Protein AF-A0A3N5SZL4-F1 (afdb_monomer_lite)

Radius of gyration: 18.73 Å; chains: 1; bounding box: 57×29×53 Å

pLDDT: mean 90.98, std 9.23, range [58.19, 98.62]

Sequence (228 aa):
MDIILQILQLIGYLLLLVILALLWRKAFRQSEARRFWQLLALAWTMNLLGNIAWIVHDLVTGTELDTFSVIDLFYVSRYVLIGCALWLYPVLLSRRAWFWIGGTMLAASVVVWAVYFEPAMALRGGGWTDFLGLALYPVLDTGIVVLAWLRVRATRGSAWSRYAILLFCVMASYGIANTINLTEYVFSPIAGGILQHVLWVLTDVFLLVIALGADLPRQNESRMRNEE

Foldseek 3Di:
DDPVLVVLVVVLLVLLVVLLVLLVVLLVPPPQCNLLSVLQSQLSVLVNVLVVVQVVCCVVVVDHDDQPDPSVVSNVSSLVSLLVSLCPPPHHDDPVLCCVLVVQLVVLLVCCCVPFNVLLCVPPNDDVSNSCSLSVQLSSLRSSLSSLVVSCVVQPPHLCNLVSVLSNLLSVLQSVLSVLVSCCVRPVVPNPDCSSSVSSVSSSVSSVCVSPDDRHDHPVVVVVVVVD

Structure (mmCIF, N/CA/C/O backbone):
data_AF-A0A3N5SZL4-F1
#
_entry.id   AF-A0A3N5SZL4-F1
#
loop_
_atom_site.group_PDB
_atom_site.id
_atom_site.type_symbol
_atom_site.label_atom_id
_atom_site.label_alt_id
_atom_site.label_comp_id
_atom_site.label_asym_id
_atom_site.label_entity_id
_atom_site.label_seq_id
_atom_site.pdbx_PDB_ins_code
_atom_site.Cartn_x
_atom_site.Cartn_y
_atom_site.Cartn_z
_atom_site.occupancy
_atom_site.B_iso_or_equiv
_atom_site.auth_seq_id
_atom_site.auth_comp_id
_atom_site.auth_asym_id
_atom_site.auth_atom_id
_atom_site.pdbx_PDB_model_num
ATOM 1 N N . MET A 1 1 ? 23.336 10.478 -8.906 1.00 61.31 1 MET A N 1
ATOM 2 C CA . MET A 1 1 ? 22.062 10.544 -8.160 1.00 61.31 1 MET A CA 1
ATOM 3 C C . MET A 1 1 ? 21.990 11.878 -7.438 1.00 61.31 1 MET A C 1
ATOM 5 O O . MET A 1 1 ? 22.964 12.226 -6.780 1.00 61.31 1 MET A O 1
ATOM 9 N N . ASP A 1 2 ? 20.899 12.626 -7.608 1.00 85.06 2 ASP A N 1
ATOM 10 C CA . ASP A 1 2 ? 20.695 13.943 -6.986 1.00 85.06 2 ASP A CA 1
ATOM 11 C C . ASP A 1 2 ? 20.804 13.845 -5.449 1.00 85.06 2 ASP A C 1
ATOM 13 O O . ASP A 1 2 ? 20.257 12.923 -4.838 1.00 85.06 2 ASP A O 1
ATOM 17 N N . ILE A 1 3 ? 21.531 14.779 -4.826 1.00 89.12 3 ILE A N 1
ATOM 18 C CA . ILE A 1 3 ? 21.693 14.881 -3.366 1.00 89.12 3 ILE A CA 1
ATOM 19 C C . ILE A 1 3 ? 20.322 14.967 -2.683 1.00 89.12 3 ILE A C 1
ATOM 21 O O . ILE A 1 3 ? 20.124 14.380 -1.620 1.00 89.12 3 ILE A O 1
ATOM 25 N N . ILE A 1 4 ? 19.354 15.639 -3.311 1.00 87.56 4 ILE A N 1
ATOM 26 C CA . ILE A 1 4 ? 17.994 15.775 -2.780 1.00 87.56 4 ILE A CA 1
ATOM 27 C C . ILE A 1 4 ? 17.324 14.402 -2.634 1.00 87.56 4 ILE A C 1
ATOM 29 O O . ILE A 1 4 ? 16.719 14.119 -1.600 1.00 87.56 4 ILE A O 1
ATOM 33 N N . LEU A 1 5 ? 17.470 13.519 -3.627 1.00 86.69 5 LEU A N 1
ATOM 34 C CA . LEU A 1 5 ? 16.878 12.178 -3.596 1.00 86.69 5 LEU A CA 1
ATOM 35 C C . LEU A 1 5 ? 17.499 11.308 -2.500 1.00 86.69 5 LEU A C 1
ATOM 37 O O . LEU A 1 5 ? 16.771 10.625 -1.782 1.00 86.69 5 LEU A O 1
ATOM 41 N N . GLN A 1 6 ? 18.820 11.386 -2.321 1.00 86.56 6 GLN A N 1
ATOM 42 C CA . GLN A 1 6 ? 19.519 10.673 -1.245 1.00 86.56 6 GLN A CA 1
ATOM 43 C C . GLN A 1 6 ? 19.028 11.117 0.136 1.00 86.56 6 GLN A C 1
ATOM 45 O O . GLN A 1 6 ? 18.778 10.287 1.009 1.00 86.56 6 GLN A O 1
ATOM 50 N N . ILE A 1 7 ? 18.847 12.427 0.324 1.00 88.31 7 ILE A N 1
ATOM 51 C CA . ILE A 1 7 ? 18.322 12.989 1.571 1.00 88.31 7 ILE A CA 1
ATOM 52 C C . ILE A 1 7 ? 16.891 12.501 1.815 1.00 88.31 7 ILE A C 1
ATOM 54 O O . ILE A 1 7 ? 16.584 12.054 2.920 1.00 88.31 7 ILE A O 1
ATOM 58 N N . LEU A 1 8 ? 16.021 12.536 0.801 1.00 86.75 8 LEU A N 1
ATOM 59 C CA . LEU A 1 8 ? 14.641 12.059 0.928 1.00 86.75 8 LEU A CA 1
ATOM 60 C C . LEU A 1 8 ? 14.572 10.567 1.266 1.00 86.75 8 LEU A C 1
ATOM 62 O O . LEU A 1 8 ? 13.803 10.181 2.146 1.00 86.75 8 LEU A O 1
ATOM 66 N N . GLN A 1 9 ? 15.399 9.739 0.625 1.00 87.38 9 GLN A N 1
ATOM 67 C CA . GLN A 1 9 ? 15.495 8.310 0.929 1.00 87.38 9 GLN A CA 1
ATOM 68 C C . GLN A 1 9 ? 15.962 8.072 2.368 1.00 87.38 9 GLN A C 1
ATOM 70 O O . GLN A 1 9 ? 15.334 7.305 3.096 1.00 87.38 9 GLN A O 1
ATOM 75 N N . LEU A 1 10 ? 17.019 8.762 2.811 1.00 89.38 10 LEU A N 1
ATOM 76 C CA . LEU A 1 10 ? 17.521 8.648 4.181 1.00 89.38 10 LEU A CA 1
ATOM 77 C C . LEU A 1 10 ? 16.451 9.038 5.208 1.00 89.38 10 LEU A C 1
ATOM 79 O O . LEU A 1 10 ? 16.241 8.316 6.183 1.00 89.38 10 LEU A O 1
ATOM 83 N N . ILE A 1 11 ? 15.748 10.151 4.978 1.00 89.81 11 ILE A N 1
ATOM 84 C CA . ILE A 1 11 ? 14.643 10.594 5.836 1.00 89.81 11 ILE A CA 1
ATOM 85 C C . ILE A 1 11 ? 13.539 9.534 5.874 1.00 89.81 11 ILE A C 1
ATOM 87 O O . ILE A 1 11 ? 13.079 9.195 6.964 1.00 89.81 11 ILE A O 1
ATOM 91 N N . GLY A 1 12 ? 13.153 8.980 4.721 1.00 89.94 12 GLY A N 1
ATOM 92 C CA . GLY A 1 12 ? 12.163 7.906 4.630 1.00 89.94 12 GLY A CA 1
ATOM 93 C C . GLY A 1 12 ? 12.556 6.680 5.458 1.00 89.94 12 GLY A C 1
ATOM 94 O O . GLY A 1 12 ? 11.764 6.194 6.263 1.00 89.94 12 GLY A O 1
ATOM 95 N N . TYR A 1 13 ? 13.810 6.228 5.367 1.00 92.44 13 TYR A N 1
ATOM 96 C CA . TYR A 1 13 ? 14.292 5.091 6.159 1.00 92.44 13 TYR A CA 1
ATOM 97 C C . TYR A 1 13 ? 14.301 5.363 7.664 1.00 92.44 13 TYR A C 1
ATOM 99 O O . TYR A 1 13 ? 13.851 4.522 8.446 1.00 92.44 13 TYR A O 1
ATOM 107 N N . LEU A 1 14 ? 14.773 6.537 8.089 1.00 94.69 14 LEU A N 1
ATOM 108 C CA . LEU A 1 14 ? 14.759 6.918 9.504 1.00 94.69 14 LEU A CA 1
ATOM 109 C C . LEU A 1 14 ? 13.326 7.010 10.041 1.00 94.69 14 LEU A C 1
ATOM 111 O O . LEU A 1 14 ? 13.035 6.521 11.135 1.00 94.69 14 LEU A O 1
ATOM 115 N N . LEU A 1 15 ? 12.417 7.583 9.253 1.00 95.56 15 LEU A N 1
ATOM 116 C CA . LEU A 1 15 ? 11.002 7.676 9.585 1.00 95.56 15 LEU A CA 1
ATOM 117 C C . LEU A 1 15 ? 10.358 6.286 9.696 1.00 95.56 15 LEU A C 1
ATOM 119 O O . LEU A 1 15 ? 9.641 6.022 10.663 1.00 95.56 15 LEU A O 1
ATOM 123 N N . LEU A 1 16 ? 10.671 5.370 8.777 1.00 95.81 16 LEU A N 1
ATOM 124 C CA . LEU A 1 16 ? 10.192 3.988 8.806 1.00 95.81 16 LEU A CA 1
ATOM 125 C C . LEU A 1 16 ? 10.622 3.249 10.084 1.00 95.81 16 LEU A C 1
ATOM 127 O O . LEU A 1 16 ? 9.815 2.527 10.673 1.00 95.81 16 LEU A O 1
ATOM 131 N N . LEU A 1 17 ? 11.851 3.460 10.570 1.00 97.69 17 LEU A N 1
ATOM 132 C CA . LEU A 1 17 ? 12.315 2.879 11.839 1.00 97.69 17 LEU A CA 1
ATOM 133 C C . LEU A 1 17 ? 11.508 3.395 13.038 1.00 97.69 17 LEU A C 1
ATOM 135 O O . LEU A 1 17 ? 11.101 2.611 13.901 1.00 97.69 17 LEU A O 1
ATOM 139 N N . VAL A 1 18 ? 11.228 4.701 13.077 1.00 98.19 18 VAL A N 1
ATOM 140 C CA . VAL A 1 18 ? 10.388 5.308 14.122 1.00 98.19 18 VAL A CA 1
ATOM 141 C C . VAL A 1 18 ? 8.973 4.732 14.074 1.00 98.19 18 VAL A C 1
ATOM 143 O O . VAL A 1 18 ? 8.436 4.318 15.104 1.00 98.19 18 VAL A O 1
ATOM 146 N N . ILE A 1 19 ? 8.381 4.648 12.882 1.00 98.00 19 ILE A N 1
ATOM 147 C CA . ILE A 1 19 ? 7.056 4.061 12.671 1.00 98.00 19 ILE A CA 1
ATOM 148 C C . ILE A 1 19 ? 7.018 2.619 13.176 1.00 98.00 19 ILE A C 1
ATOM 150 O O . ILE A 1 19 ? 6.108 2.258 13.922 1.00 98.00 19 ILE A O 1
ATOM 154 N N . LEU A 1 20 ? 8.010 1.798 12.827 1.00 98.06 20 LEU A N 1
ATOM 155 C CA . LEU A 1 20 ? 8.078 0.403 13.256 1.00 98.06 20 LEU A CA 1
ATOM 156 C C . LEU A 1 20 ? 8.128 0.261 14.775 1.00 98.06 20 LEU A C 1
ATOM 158 O O . LEU A 1 20 ? 7.386 -0.548 15.335 1.00 98.06 20 LEU A O 1
ATOM 162 N N . ALA A 1 21 ? 8.941 1.075 15.451 1.00 98.25 21 ALA A N 1
ATOM 163 C CA . ALA A 1 21 ? 9.002 1.082 16.908 1.00 98.25 21 ALA A CA 1
ATOM 164 C C . ALA A 1 21 ? 7.635 1.422 17.531 1.00 98.25 21 ALA A C 1
ATOM 166 O O . ALA A 1 21 ? 7.205 0.782 18.496 1.00 98.25 21 ALA A O 1
ATOM 167 N N . LEU A 1 22 ? 6.917 2.394 16.962 1.00 98.00 22 LEU A N 1
ATOM 168 C CA . LEU A 1 22 ? 5.589 2.795 17.427 1.00 98.00 22 LEU A CA 1
ATOM 169 C C . LEU A 1 22 ? 4.516 1.729 17.148 1.00 98.00 22 LEU A C 1
ATOM 171 O O . LEU A 1 22 ? 3.702 1.443 18.030 1.00 98.00 22 LEU A O 1
ATOM 175 N N . LEU A 1 23 ? 4.528 1.105 15.966 1.00 97.69 23 LEU A N 1
ATOM 176 C CA . LEU A 1 23 ? 3.603 0.026 15.608 1.00 97.69 23 LEU A CA 1
ATOM 177 C C . LEU A 1 23 ? 3.797 -1.195 16.511 1.00 97.69 23 LEU A C 1
ATOM 179 O O . LEU A 1 23 ? 2.823 -1.699 17.073 1.00 97.69 23 LEU A O 1
ATOM 183 N N . TRP A 1 24 ? 5.042 -1.626 16.736 1.00 98.25 24 TRP A N 1
ATOM 184 C CA . TRP A 1 24 ? 5.339 -2.717 17.666 1.00 98.25 24 TRP A CA 1
ATOM 185 C C . TRP A 1 24 ? 4.971 -2.356 19.107 1.00 98.25 24 TRP A C 1
ATOM 187 O O . TRP A 1 24 ? 4.358 -3.161 19.810 1.00 98.25 24 TRP A O 1
ATOM 197 N N . ARG A 1 25 ? 5.228 -1.118 19.546 1.00 97.19 25 ARG A N 1
ATOM 198 C CA . ARG A 1 25 ? 4.764 -0.638 20.855 1.00 97.19 25 ARG A CA 1
ATOM 199 C C . ARG A 1 25 ? 3.241 -0.746 20.993 1.00 97.19 25 ARG A C 1
ATOM 201 O O . ARG A 1 25 ? 2.771 -1.205 22.035 1.00 97.19 25 ARG A O 1
ATOM 208 N N . LYS A 1 26 ? 2.466 -0.354 19.974 1.00 95.44 26 LYS A N 1
ATOM 209 C CA . LYS A 1 26 ? 1.000 -0.512 19.971 1.00 95.44 26 LYS A CA 1
ATOM 210 C C . LYS A 1 26 ? 0.587 -1.980 19.984 1.00 95.44 26 LYS A C 1
ATOM 212 O O . LYS A 1 26 ? -0.285 -2.343 20.771 1.00 95.44 26 LYS A O 1
ATOM 217 N N . ALA A 1 27 ? 1.252 -2.823 19.197 1.00 96.25 27 ALA A N 1
ATOM 218 C CA . ALA A 1 27 ? 1.019 -4.263 19.170 1.00 96.25 27 ALA A CA 1
ATOM 219 C C . ALA A 1 27 ? 1.176 -4.906 20.557 1.00 96.25 27 ALA A C 1
ATOM 221 O O . ALA A 1 27 ? 0.344 -5.718 20.959 1.00 96.25 27 ALA A O 1
ATOM 222 N N . PHE A 1 28 ? 2.183 -4.505 21.333 1.00 96.19 28 PHE A N 1
ATOM 223 C CA . PHE A 1 28 ? 2.373 -5.038 22.683 1.00 96.19 28 PHE A CA 1
ATOM 224 C C . PHE A 1 28 ? 1.412 -4.441 23.721 1.00 96.19 28 PHE A C 1
ATOM 226 O O . PHE A 1 28 ? 0.984 -5.156 24.628 1.00 96.19 28 PHE A O 1
ATOM 233 N N . ARG A 1 29 ? 1.040 -3.158 23.595 1.00 93.81 29 ARG A N 1
ATOM 234 C CA . ARG A 1 29 ? 0.238 -2.448 24.609 1.00 93.81 29 ARG A CA 1
ATOM 235 C C . ARG A 1 29 ? -1.276 -2.589 24.448 1.00 93.81 29 ARG A C 1
ATOM 237 O O . ARG A 1 29 ? -1.973 -2.644 25.455 1.00 93.81 29 ARG A O 1
ATOM 244 N N . GLN A 1 30 ? -1.799 -2.654 23.226 1.00 88.75 30 GLN A N 1
ATOM 245 C CA . GLN A 1 30 ? -3.246 -2.697 22.995 1.00 88.75 30 GLN A CA 1
ATOM 246 C C . GLN A 1 30 ? -3.741 -4.140 22.898 1.00 88.75 30 GLN A C 1
ATOM 248 O O . GLN A 1 30 ? -3.661 -4.747 21.835 1.00 88.75 30 GLN A O 1
ATOM 253 N N . SER A 1 31 ? -4.269 -4.701 23.988 1.00 85.12 31 SER A N 1
ATOM 254 C CA . SER A 1 31 ? -4.751 -6.092 24.025 1.00 85.12 31 SER A CA 1
ATOM 255 C C . SER A 1 31 ? -5.874 -6.375 23.019 1.00 85.12 31 SER A C 1
ATOM 257 O O . SER A 1 31 ? -5.843 -7.412 22.361 1.00 85.12 31 SER A O 1
ATOM 259 N N . GLU A 1 32 ? -6.827 -5.457 22.854 1.00 83.44 32 GLU A N 1
ATOM 260 C CA . GLU A 1 32 ? -8.031 -5.690 22.040 1.00 83.44 32 GLU A CA 1
ATOM 261 C C . GLU A 1 32 ? -7.775 -5.641 20.531 1.00 83.44 32 GLU A C 1
ATOM 263 O O . GLU A 1 32 ? -8.264 -6.481 19.780 1.00 83.44 32 GLU A O 1
ATOM 268 N N . ALA A 1 33 ? -6.946 -4.696 20.086 1.00 90.44 33 ALA A N 1
ATOM 269 C CA . ALA A 1 33 ? -6.533 -4.562 18.690 1.00 90.44 33 ALA A CA 1
ATOM 270 C C . ALA A 1 33 ? -5.143 -5.170 18.427 1.00 90.44 33 ALA A C 1
ATOM 272 O O . ALA A 1 33 ? -4.533 -4.897 17.394 1.00 90.44 33 ALA A O 1
ATOM 273 N N . ARG A 1 34 ? -4.626 -6.003 19.344 1.00 94.12 34 ARG A N 1
ATOM 274 C CA . ARG A 1 34 ? -3.255 -6.545 19.304 1.00 94.12 34 ARG A CA 1
ATOM 275 C C . ARG A 1 34 ? -2.908 -7.136 17.948 1.00 94.12 34 ARG A C 1
ATOM 277 O O . ARG A 1 34 ? -1.905 -6.770 17.351 1.00 94.12 34 ARG A O 1
ATOM 284 N N . ARG A 1 35 ? -3.757 -8.039 17.459 1.00 96.12 35 ARG A N 1
ATOM 285 C CA . ARG A 1 35 ? -3.538 -8.756 16.197 1.00 96.12 35 ARG A CA 1
ATOM 286 C C . ARG A 1 35 ? -3.526 -7.818 14.992 1.00 96.12 35 ARG A C 1
ATOM 288 O O . ARG A 1 35 ? -2.694 -7.993 14.114 1.00 96.12 35 ARG A O 1
ATOM 295 N N . PHE A 1 36 ? -4.397 -6.808 14.968 1.00 96.06 36 PHE A N 1
ATOM 296 C CA . PHE A 1 36 ? -4.387 -5.784 13.922 1.00 96.06 36 PHE A CA 1
ATOM 297 C C . PHE A 1 36 ? -3.042 -5.049 13.890 1.00 96.06 36 PHE A C 1
ATOM 299 O O . PHE A 1 36 ? -2.392 -4.990 12.849 1.00 96.06 36 PHE A O 1
ATOM 306 N N . TRP A 1 37 ? -2.579 -4.568 15.046 1.00 97.06 37 TRP A N 1
ATOM 307 C CA . TRP A 1 37 ? -1.290 -3.886 15.149 1.00 97.06 37 TRP A CA 1
ATOM 308 C C . TRP A 1 37 ? -0.100 -4.798 14.865 1.00 97.06 37 TRP A C 1
ATOM 310 O O . TRP A 1 37 ? 0.864 -4.334 14.275 1.00 97.06 37 TRP A O 1
ATOM 320 N N . GLN A 1 38 ? -0.158 -6.080 15.234 1.00 98.06 38 GLN A N 1
ATOM 321 C CA . GLN A 1 38 ? 0.870 -7.062 14.880 1.00 98.06 38 GLN A CA 1
ATOM 322 C C . GLN A 1 38 ? 0.945 -7.271 13.369 1.00 98.06 38 GLN A C 1
ATOM 324 O O . GLN A 1 38 ? 2.040 -7.279 12.822 1.00 98.06 38 GLN A O 1
ATOM 329 N N . LEU A 1 39 ? -0.197 -7.402 12.687 1.00 98.25 39 LEU A N 1
ATOM 330 C CA . LEU A 1 39 ? -0.234 -7.548 11.231 1.00 98.25 39 LEU A CA 1
ATOM 331 C C . LEU A 1 39 ? 0.341 -6.313 10.533 1.00 98.25 39 LEU A C 1
ATOM 333 O O . LEU A 1 39 ? 1.154 -6.466 9.626 1.00 98.25 39 LEU A O 1
ATOM 337 N N . LEU A 1 40 ? -0.014 -5.103 10.987 1.00 97.94 40 LEU A N 1
ATOM 338 C CA . LEU A 1 40 ? 0.608 -3.880 10.474 1.00 97.94 40 LEU A CA 1
ATOM 339 C C . LEU A 1 40 ? 2.107 -3.825 10.822 1.00 97.94 40 LEU A C 1
ATOM 341 O O . LEU A 1 40 ? 2.935 -3.604 9.956 1.00 97.94 40 LEU A O 1
ATOM 345 N N . ALA A 1 41 ? 2.521 -4.086 12.057 1.00 98.38 41 ALA A N 1
ATOM 346 C CA . ALA A 1 41 ? 3.941 -4.039 12.409 1.00 98.38 41 ALA A CA 1
ATOM 347 C C . ALA A 1 41 ? 4.778 -5.038 11.583 1.00 98.38 41 ALA A C 1
ATOM 349 O O . ALA A 1 41 ? 5.847 -4.691 11.076 1.00 98.38 41 ALA A O 1
ATOM 350 N N . LEU A 1 42 ? 4.260 -6.253 11.377 1.00 98.62 42 LEU A N 1
ATOM 351 C CA . LEU A 1 42 ? 4.873 -7.276 10.531 1.00 98.62 42 LEU A CA 1
ATOM 352 C C . LEU A 1 42 ? 4.915 -6.858 9.063 1.00 98.62 42 LEU A C 1
ATOM 354 O O . LEU A 1 42 ? 5.965 -6.988 8.444 1.00 98.62 42 LEU A O 1
ATOM 358 N N . ALA A 1 43 ? 3.824 -6.320 8.512 1.00 98.38 43 ALA A N 1
ATOM 359 C CA . ALA A 1 43 ? 3.788 -5.852 7.128 1.00 98.38 43 ALA A CA 1
ATOM 360 C C . ALA A 1 43 ? 4.896 -4.825 6.854 1.00 98.38 43 ALA A C 1
ATOM 362 O O . ALA A 1 43 ? 5.639 -4.950 5.882 1.00 98.38 43 ALA A O 1
ATOM 363 N N . TRP A 1 44 ? 5.076 -3.848 7.741 1.00 98.06 44 TRP A N 1
ATOM 364 C CA . TRP A 1 44 ? 6.115 -2.834 7.563 1.00 98.06 44 TRP A CA 1
ATOM 365 C C . TRP A 1 44 ? 7.511 -3.348 7.902 1.00 98.06 44 TRP A C 1
ATOM 367 O O . TRP A 1 44 ? 8.495 -2.833 7.378 1.00 98.06 44 TRP A O 1
ATOM 377 N N . THR A 1 45 ? 7.620 -4.393 8.724 1.00 98.50 45 THR A N 1
ATOM 378 C CA . THR A 1 45 ? 8.895 -5.088 8.931 1.00 98.50 45 THR A CA 1
ATOM 379 C C . THR A 1 45 ? 9.300 -5.814 7.648 1.00 98.50 45 THR A C 1
ATOM 381 O O . THR A 1 45 ? 10.445 -5.694 7.231 1.00 98.50 45 THR A O 1
ATOM 384 N N . MET A 1 46 ? 8.361 -6.480 6.963 1.00 98.44 46 MET A N 1
ATOM 385 C CA . MET A 1 46 ? 8.616 -7.067 5.642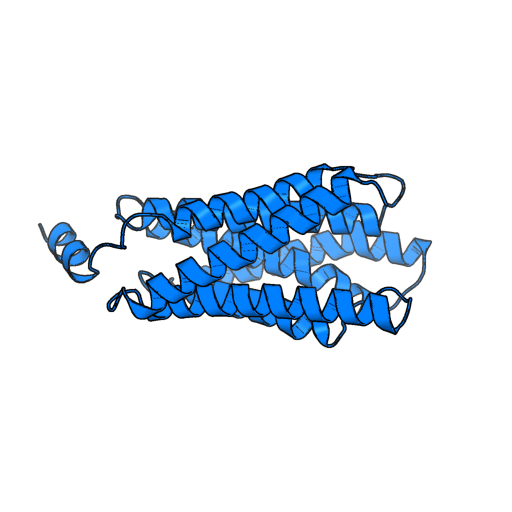 1.00 98.44 46 MET A CA 1
ATOM 386 C C . MET A 1 46 ? 9.013 -5.994 4.623 1.00 98.44 46 MET A C 1
ATOM 388 O O . MET A 1 46 ? 9.953 -6.206 3.869 1.00 98.44 46 MET A O 1
ATOM 392 N N . ASN A 1 47 ? 8.374 -4.819 4.652 1.00 97.12 47 ASN A N 1
ATOM 393 C CA . ASN A 1 47 ? 8.779 -3.683 3.818 1.00 97.12 47 ASN A CA 1
ATOM 394 C C . ASN A 1 47 ? 10.248 -3.290 4.033 1.00 97.12 47 ASN A C 1
ATOM 396 O O . ASN A 1 47 ? 11.004 -3.160 3.078 1.00 97.12 47 ASN A O 1
ATOM 400 N N . LEU A 1 48 ? 10.649 -3.111 5.297 1.00 97.25 48 LEU A N 1
ATOM 401 C CA . LEU A 1 48 ? 12.018 -2.738 5.642 1.00 97.25 48 LEU A CA 1
ATOM 402 C C . LEU A 1 48 ? 13.018 -3.819 5.216 1.00 97.25 48 LEU A C 1
ATOM 404 O O . LEU A 1 48 ? 14.055 -3.491 4.652 1.00 97.25 48 LEU A O 1
ATOM 408 N N . LEU A 1 49 ? 12.707 -5.095 5.465 1.00 97.94 49 LEU A N 1
ATOM 409 C CA . LEU A 1 49 ? 13.569 -6.211 5.072 1.00 97.94 49 LEU A CA 1
ATOM 410 C C . LEU A 1 49 ? 13.714 -6.315 3.552 1.00 97.94 49 LEU A C 1
ATOM 412 O O . LEU A 1 49 ? 14.829 -6.508 3.080 1.00 97.94 49 LEU A O 1
ATOM 416 N N . GLY A 1 50 ? 12.625 -6.126 2.801 1.00 96.75 50 GLY A N 1
ATOM 417 C CA . GLY A 1 50 ? 12.658 -6.056 1.340 1.00 96.75 50 GLY A CA 1
ATOM 418 C C . GLY A 1 50 ? 13.568 -4.932 0.850 1.00 96.75 50 GLY A C 1
ATOM 419 O O . GLY A 1 50 ? 14.467 -5.185 0.053 1.00 96.75 50 GLY A O 1
ATOM 420 N N . ASN A 1 51 ? 13.419 -3.725 1.406 1.00 95.00 51 ASN A N 1
ATOM 421 C CA . ASN A 1 51 ? 14.259 -2.581 1.044 1.00 95.00 51 ASN A CA 1
ATOM 422 C C . ASN A 1 51 ? 15.742 -2.817 1.373 1.00 95.00 51 ASN A C 1
ATOM 424 O O . ASN A 1 51 ? 16.607 -2.498 0.564 1.00 95.00 51 ASN A O 1
ATOM 428 N N . ILE A 1 52 ? 16.053 -3.386 2.546 1.00 95.75 52 ILE A N 1
ATOM 429 C CA . ILE A 1 52 ? 17.434 -3.721 2.926 1.00 95.75 52 ILE A CA 1
ATOM 430 C C . ILE A 1 52 ? 18.005 -4.771 1.973 1.00 95.75 52 ILE A C 1
ATOM 432 O O . ILE A 1 52 ? 19.121 -4.601 1.492 1.00 95.75 52 ILE A O 1
ATOM 436 N N . ALA A 1 53 ? 17.256 -5.841 1.693 1.00 96.44 53 ALA A N 1
ATOM 437 C CA . ALA A 1 53 ? 17.693 -6.892 0.782 1.00 96.44 53 ALA A CA 1
ATOM 438 C C . ALA A 1 53 ? 17.951 -6.337 -0.623 1.00 96.44 53 ALA A C 1
ATOM 440 O O . ALA A 1 53 ? 18.961 -6.683 -1.228 1.00 96.44 53 ALA A O 1
ATOM 441 N N . TRP A 1 54 ? 17.080 -5.446 -1.105 1.00 94.69 54 TRP A N 1
ATOM 442 C CA . TRP A 1 54 ? 17.239 -4.777 -2.392 1.00 94.69 54 TRP A CA 1
ATOM 443 C C . TRP A 1 54 ? 18.496 -3.897 -2.428 1.00 94.69 54 TRP A C 1
ATOM 445 O O . TRP A 1 54 ? 19.338 -4.078 -3.300 1.00 94.69 54 TRP A O 1
ATOM 455 N N . ILE A 1 55 ? 18.699 -3.031 -1.428 1.00 93.06 55 ILE A N 1
ATOM 456 C CA . ILE A 1 55 ? 19.911 -2.199 -1.335 1.00 93.06 55 ILE A CA 1
ATOM 457 C C . ILE A 1 55 ? 21.177 -3.064 -1.289 1.00 93.06 55 ILE A C 1
ATOM 459 O O . ILE A 1 55 ? 22.157 -2.771 -1.968 1.00 93.06 55 ILE A O 1
ATOM 463 N N . VAL A 1 56 ? 21.180 -4.121 -0.473 1.00 95.44 56 VAL A N 1
ATOM 464 C CA . VAL A 1 56 ? 22.334 -5.021 -0.350 1.00 95.44 56 VAL A CA 1
ATOM 465 C C . VAL A 1 56 ? 22.607 -5.733 -1.671 1.00 95.44 56 VAL A C 1
ATOM 467 O O . VAL A 1 56 ? 23.768 -5.832 -2.060 1.00 95.44 56 VAL A O 1
ATOM 470 N N . HIS A 1 57 ? 21.567 -6.198 -2.365 1.00 95.06 57 HIS A N 1
ATOM 471 C CA . HIS A 1 57 ? 21.700 -6.804 -3.685 1.00 95.06 57 HIS A CA 1
ATOM 472 C C . HIS A 1 57 ? 22.401 -5.854 -4.658 1.00 95.06 57 HIS A C 1
ATOM 474 O O . HIS A 1 57 ? 23.433 -6.223 -5.221 1.00 95.06 57 HIS A O 1
ATOM 480 N N . ASP A 1 58 ? 21.899 -4.628 -4.801 1.00 92.50 58 ASP A N 1
ATOM 481 C CA . ASP A 1 58 ? 22.434 -3.658 -5.759 1.00 92.50 58 ASP A CA 1
ATOM 482 C C . ASP A 1 58 ? 23.882 -3.265 -5.413 1.00 92.50 58 ASP A C 1
ATOM 484 O O . ASP A 1 58 ? 24.734 -3.165 -6.295 1.00 92.50 58 ASP A O 1
ATOM 488 N N . LEU A 1 59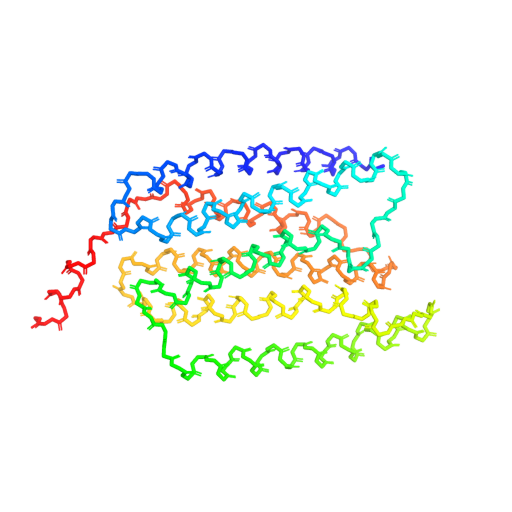 ? 24.203 -3.119 -4.120 1.00 93.31 59 LEU A N 1
ATOM 489 C CA . LEU A 1 59 ? 25.563 -2.812 -3.658 1.00 93.31 59 LEU A CA 1
ATOM 490 C C . LEU A 1 59 ? 26.560 -3.953 -3.893 1.00 93.31 59 LEU A C 1
ATOM 492 O O . LEU A 1 59 ? 27.731 -3.690 -4.161 1.00 93.31 59 LEU A O 1
ATOM 496 N N . VAL A 1 60 ? 26.130 -5.208 -3.741 1.00 96.25 60 VAL A N 1
ATOM 497 C CA . VAL A 1 60 ? 27.011 -6.383 -3.844 1.00 96.25 60 VAL A CA 1
ATOM 498 C C . VAL A 1 60 ? 27.196 -6.822 -5.293 1.00 96.25 60 VAL A C 1
ATOM 500 O O . VAL A 1 60 ? 28.303 -7.189 -5.682 1.00 96.25 60 VAL A O 1
ATOM 503 N N . THR A 1 61 ? 26.124 -6.811 -6.082 1.00 94.50 61 THR A N 1
ATOM 504 C CA . THR A 1 61 ? 26.141 -7.295 -7.470 1.00 94.50 61 THR A CA 1
ATOM 505 C C . THR A 1 61 ? 26.539 -6.209 -8.464 1.00 94.50 61 THR A C 1
ATOM 507 O O . THR A 1 61 ? 27.083 -6.522 -9.521 1.00 94.50 61 THR A O 1
ATOM 510 N N . GLY A 1 62 ? 26.300 -4.934 -8.134 1.00 93.38 62 GLY A N 1
ATOM 511 C CA . GLY A 1 62 ? 26.475 -3.816 -9.060 1.00 93.38 62 GLY A CA 1
ATOM 512 C C . GLY A 1 62 ? 25.460 -3.804 -10.208 1.00 93.38 62 GLY A C 1
ATOM 513 O O . GLY A 1 62 ? 25.631 -3.038 -11.155 1.00 93.38 62 GLY A O 1
ATOM 514 N N . THR A 1 63 ? 24.431 -4.650 -10.143 1.00 89.94 63 THR A N 1
ATOM 515 C CA . THR A 1 63 ? 23.376 -4.772 -11.151 1.00 89.94 63 THR A CA 1
ATOM 516 C C . THR A 1 63 ? 22.025 -4.476 -10.530 1.00 89.94 63 THR A C 1
ATOM 518 O O . THR A 1 63 ? 21.793 -4.801 -9.366 1.00 89.94 63 THR A O 1
ATOM 521 N N . GLU A 1 64 ? 21.129 -3.890 -11.320 1.00 85.81 64 GLU A N 1
ATOM 522 C CA . GLU A 1 64 ? 19.738 -3.725 -10.909 1.00 85.81 64 GLU A CA 1
ATOM 523 C C . GLU A 1 64 ? 19.085 -5.096 -10.696 1.00 85.81 64 GLU A C 1
ATOM 525 O O . GLU A 1 64 ? 19.418 -6.079 -11.360 1.00 85.81 64 GLU A O 1
ATOM 530 N N . LEU A 1 65 ? 18.172 -5.160 -9.732 1.00 85.88 65 LEU A N 1
ATOM 531 C CA . LEU A 1 65 ? 17.428 -6.368 -9.412 1.00 85.88 65 LEU A CA 1
ATOM 532 C C . LEU A 1 65 ? 16.510 -6.778 -10.573 1.00 85.88 65 LEU A C 1
ATOM 534 O O . LEU A 1 65 ? 15.721 -5.969 -11.063 1.00 85.88 65 LEU A O 1
ATOM 538 N N . ASP A 1 66 ? 16.567 -8.055 -10.952 1.00 83.50 66 ASP A N 1
ATOM 539 C CA . ASP A 1 66 ? 15.666 -8.623 -11.952 1.00 83.50 66 ASP A CA 1
ATOM 540 C C . ASP A 1 66 ? 14.197 -8.487 -11.526 1.00 83.50 66 ASP A C 1
ATOM 542 O O . ASP A 1 66 ? 13.837 -8.609 -10.348 1.00 83.50 66 ASP A O 1
ATOM 546 N N . THR A 1 67 ? 13.316 -8.305 -12.510 1.00 78.75 67 THR A N 1
ATOM 547 C CA . THR A 1 67 ? 11.871 -8.367 -12.280 1.00 78.75 67 THR A CA 1
ATOM 548 C C . THR A 1 67 ? 11.476 -9.771 -11.822 1.00 78.75 67 THR A C 1
ATOM 550 O O . THR A 1 67 ? 11.858 -10.750 -12.458 1.00 78.75 67 THR A O 1
ATOM 553 N N . PHE A 1 68 ? 10.648 -9.872 -10.776 1.00 84.31 68 PHE A N 1
ATOM 554 C CA . PHE A 1 68 ? 10.174 -11.145 -10.215 1.00 84.31 68 PHE A CA 1
ATOM 555 C C . PHE A 1 68 ? 11.262 -11.963 -9.484 1.00 84.31 68 PHE A C 1
ATOM 557 O O . PHE A 1 68 ? 11.435 -13.165 -9.690 1.00 84.31 68 PHE A O 1
ATOM 564 N N . SER A 1 69 ? 11.988 -11.296 -8.589 1.00 90.44 69 SER A N 1
ATOM 565 C CA . SER A 1 69 ? 13.042 -11.860 -7.744 1.00 90.44 69 SER A CA 1
ATOM 566 C C . SER A 1 69 ? 12.514 -12.440 -6.421 1.00 90.44 69 SER A C 1
ATOM 568 O O . SER A 1 69 ? 11.385 -12.204 -5.991 1.00 90.44 69 SER A O 1
ATOM 570 N N . VAL A 1 70 ? 13.380 -13.144 -5.683 1.00 92.94 70 VAL A N 1
ATOM 571 C CA . VAL A 1 70 ? 13.067 -13.613 -4.318 1.00 92.94 70 VAL A CA 1
ATOM 572 C C . VAL A 1 70 ? 12.778 -12.462 -3.342 1.00 92.94 70 VAL A C 1
ATOM 574 O O . VAL A 1 70 ? 12.055 -12.652 -2.365 1.00 92.94 70 VAL A O 1
ATOM 577 N N . ILE A 1 71 ? 13.305 -11.260 -3.603 1.00 94.69 71 ILE A N 1
ATOM 578 C CA . ILE A 1 71 ? 13.077 -10.077 -2.761 1.00 94.69 71 ILE A CA 1
ATOM 579 C C . ILE A 1 71 ? 11.607 -9.645 -2.838 1.00 94.69 71 ILE A C 1
ATOM 581 O O . ILE A 1 71 ? 11.048 -9.180 -1.841 1.00 94.69 71 ILE A O 1
ATOM 585 N N . ASP A 1 72 ? 10.937 -9.916 -3.962 1.00 93.44 72 ASP A N 1
ATOM 586 C CA . ASP A 1 72 ? 9.516 -9.622 -4.146 1.00 93.44 72 ASP A CA 1
ATOM 587 C C . ASP A 1 72 ? 8.625 -10.375 -3.148 1.00 93.44 72 ASP A C 1
ATOM 589 O O . ASP A 1 72 ? 7.548 -9.893 -2.793 1.00 93.44 72 ASP A O 1
ATOM 593 N N . LEU A 1 73 ? 9.093 -11.495 -2.579 1.00 96.06 73 LEU A N 1
ATOM 594 C CA . LEU A 1 73 ? 8.377 -12.202 -1.513 1.00 96.06 73 LEU A CA 1
ATOM 595 C C . LEU A 1 73 ? 8.165 -11.329 -0.271 1.00 96.06 73 LEU A C 1
ATOM 597 O O . LEU A 1 73 ? 7.120 -11.445 0.376 1.00 96.06 73 LEU A O 1
ATOM 601 N N . PHE A 1 74 ? 9.101 -10.435 0.060 1.00 97.56 74 PHE A N 1
ATOM 602 C CA . PHE A 1 74 ? 8.938 -9.505 1.179 1.00 97.56 74 PHE A CA 1
ATOM 603 C C . PHE A 1 74 ? 7.829 -8.489 0.890 1.00 97.56 74 PHE A C 1
ATOM 605 O O . PHE A 1 74 ? 6.944 -8.269 1.725 1.00 97.56 74 PHE A O 1
ATOM 612 N N . TYR A 1 75 ? 7.818 -7.918 -0.314 1.00 95.69 75 TYR A N 1
ATOM 613 C CA . TYR A 1 75 ? 6.809 -6.941 -0.715 1.00 95.69 75 TYR A CA 1
ATOM 614 C C . TYR A 1 75 ? 5.422 -7.580 -0.854 1.00 95.69 75 TYR A C 1
ATOM 616 O O . TYR A 1 75 ? 4.447 -7.041 -0.329 1.00 95.69 75 TYR A O 1
ATOM 624 N N . VAL A 1 76 ? 5.318 -8.768 -1.456 1.00 96.75 76 VAL A N 1
ATOM 625 C CA . VAL A 1 76 ? 4.063 -9.537 -1.529 1.00 96.75 76 VAL A CA 1
ATOM 626 C C . VAL A 1 76 ? 3.561 -9.896 -0.133 1.00 96.75 76 VAL A C 1
ATOM 628 O O . VAL A 1 76 ? 2.383 -9.690 0.168 1.00 96.75 76 VAL A O 1
ATOM 631 N N . SER A 1 77 ? 4.443 -10.356 0.759 1.00 98.25 77 SER A N 1
ATOM 632 C CA . SER A 1 77 ? 4.078 -10.660 2.149 1.00 98.25 77 SER A CA 1
ATOM 633 C C . SER A 1 77 ? 3.514 -9.435 2.863 1.00 98.25 77 SER A C 1
ATOM 635 O O . SER A 1 77 ? 2.517 -9.547 3.578 1.00 98.25 77 SER A O 1
ATOM 637 N N . ARG A 1 78 ? 4.083 -8.245 2.626 1.00 98.00 78 ARG A N 1
ATOM 638 C CA . ARG A 1 78 ? 3.517 -6.985 3.124 1.00 98.00 78 ARG A CA 1
ATOM 639 C C . ARG A 1 78 ? 2.082 -6.785 2.628 1.00 98.00 78 ARG A C 1
ATOM 641 O O . ARG A 1 78 ? 1.213 -6.536 3.461 1.00 98.00 78 ARG A O 1
ATOM 648 N N . TYR A 1 79 ? 1.802 -6.924 1.329 1.00 98.00 79 TYR A N 1
ATOM 649 C CA . TYR A 1 79 ? 0.430 -6.789 0.810 1.00 98.00 79 TYR A CA 1
ATOM 650 C C . TYR A 1 79 ? -0.533 -7.788 1.448 1.00 98.00 79 TYR A C 1
ATOM 652 O O . TYR A 1 79 ? -1.628 -7.403 1.854 1.00 98.00 79 TYR A O 1
ATOM 660 N N . VAL A 1 80 ? -0.123 -9.051 1.591 1.00 98.38 80 VAL A N 1
ATOM 661 C CA . VAL A 1 80 ? -0.945 -10.093 2.224 1.00 98.38 80 VAL A CA 1
ATOM 662 C C . VAL A 1 80 ? -1.253 -9.735 3.677 1.00 98.38 80 VAL A C 1
ATOM 664 O O . VAL A 1 80 ? -2.402 -9.819 4.102 1.00 98.38 80 VAL A O 1
ATOM 667 N N . LEU A 1 81 ? -0.257 -9.287 4.441 1.00 98.62 81 LEU A N 1
ATOM 668 C CA . LEU A 1 81 ? -0.421 -8.912 5.845 1.00 98.62 81 LEU A CA 1
ATOM 669 C C . LEU A 1 81 ? -1.332 -7.685 6.019 1.00 98.62 81 LEU A C 1
ATOM 671 O O . LEU A 1 81 ? -2.222 -7.708 6.874 1.00 98.62 81 LEU A O 1
ATOM 675 N N . ILE A 1 82 ? -1.173 -6.648 5.185 1.00 98.25 82 ILE A N 1
ATOM 676 C CA . ILE A 1 82 ? -2.073 -5.480 5.174 1.00 98.25 82 ILE A CA 1
ATOM 677 C C . ILE A 1 82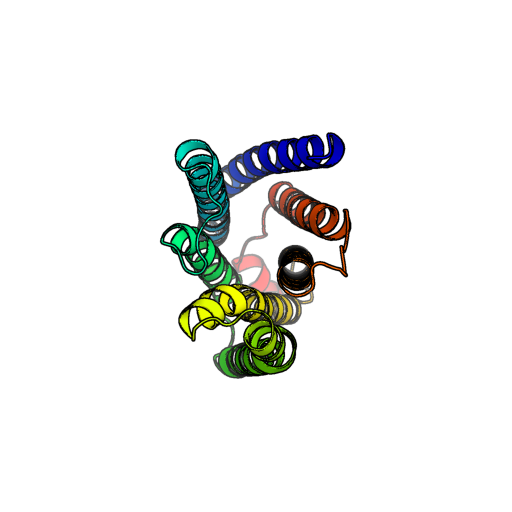 ? -3.483 -5.907 4.762 1.00 98.25 82 ILE A C 1
ATOM 679 O O . ILE A 1 82 ? -4.460 -5.508 5.399 1.00 98.25 82 ILE A O 1
ATOM 683 N N . GLY A 1 83 ? -3.594 -6.762 3.745 1.00 98.12 83 GLY A N 1
ATOM 684 C CA . GLY A 1 83 ? -4.853 -7.329 3.279 1.00 98.12 83 GLY A CA 1
ATOM 685 C C . GLY A 1 83 ? -5.583 -8.063 4.394 1.00 98.12 83 GLY A C 1
ATOM 686 O O . GLY A 1 83 ? -6.740 -7.766 4.679 1.00 98.12 83 GLY A O 1
ATOM 687 N N . CYS A 1 84 ? -4.887 -8.943 5.110 1.00 98.31 84 CYS A N 1
ATOM 688 C CA . CYS A 1 84 ? -5.411 -9.634 6.284 1.00 98.31 84 CYS A CA 1
ATOM 689 C C . CYS A 1 84 ? -5.849 -8.655 7.382 1.00 98.31 84 CYS A C 1
ATOM 691 O O . CYS A 1 84 ? -6.943 -8.806 7.930 1.00 98.31 84 CYS A O 1
ATOM 693 N N . ALA A 1 85 ? -5.046 -7.630 7.688 1.00 97.44 85 ALA A N 1
ATOM 694 C CA . ALA A 1 85 ? -5.394 -6.627 8.695 1.00 97.44 85 ALA A CA 1
ATOM 695 C C . ALA A 1 85 ? -6.693 -5.895 8.328 1.00 97.44 85 ALA A C 1
ATOM 697 O O . ALA A 1 85 ? -7.628 -5.838 9.130 1.00 97.44 85 ALA A O 1
ATOM 698 N N . LEU A 1 86 ? -6.777 -5.394 7.093 1.00 97.19 86 LEU A N 1
ATOM 699 C CA . LEU A 1 86 ? -7.935 -4.668 6.582 1.00 97.19 86 LEU A CA 1
ATOM 700 C C . LEU A 1 86 ? -9.146 -5.563 6.340 1.00 97.19 86 LEU A C 1
ATOM 702 O O . LEU A 1 86 ? -10.263 -5.059 6.376 1.00 97.19 86 LEU A O 1
ATOM 706 N N . TRP A 1 87 ? -8.974 -6.861 6.101 1.00 97.56 87 TRP A N 1
ATOM 707 C CA . TRP A 1 87 ? -10.076 -7.802 5.905 1.00 97.56 87 TRP A CA 1
ATOM 708 C C . TRP A 1 87 ? -10.722 -8.217 7.229 1.00 97.56 87 TRP A C 1
ATOM 710 O O . TRP A 1 87 ? -11.950 -8.283 7.333 1.00 97.56 87 TRP A O 1
ATOM 720 N N . LEU A 1 88 ? -9.900 -8.460 8.253 1.00 95.75 88 LEU A N 1
ATOM 721 C CA . LEU A 1 88 ? -10.339 -9.002 9.538 1.00 95.75 88 LEU A CA 1
ATOM 722 C C . LEU A 1 88 ? -10.814 -7.924 10.525 1.00 95.75 88 LEU A C 1
ATOM 724 O O . LEU A 1 88 ? -11.694 -8.212 11.334 1.00 95.75 88 LEU A O 1
ATOM 728 N N . TYR A 1 89 ? -10.277 -6.697 10.464 1.00 93.75 89 TYR A N 1
ATOM 729 C CA . TYR A 1 89 ? -10.497 -5.678 11.500 1.00 93.75 89 TYR A CA 1
ATOM 730 C C . TYR A 1 89 ? -11.175 -4.394 10.997 1.00 93.75 89 TYR A C 1
ATOM 732 O O . TYR A 1 89 ? -10.889 -3.948 9.888 1.00 93.75 89 TYR A O 1
ATOM 740 N N . PRO A 1 90 ? -12.041 -3.756 11.814 1.00 90.88 90 PRO A N 1
ATOM 741 C CA . PRO A 1 90 ? -12.462 -4.194 13.154 1.00 90.88 90 PRO A CA 1
ATOM 742 C C . PRO A 1 90 ? -13.466 -5.351 13.141 1.00 90.88 90 PRO A C 1
ATOM 744 O O . PRO A 1 90 ? -13.619 -6.039 14.143 1.00 90.88 90 PRO A O 1
ATOM 747 N N . VAL A 1 91 ? -14.137 -5.563 12.012 1.00 90.94 91 VAL A N 1
ATOM 748 C CA . VAL A 1 91 ? -15.093 -6.652 11.792 1.00 90.94 91 VAL A CA 1
ATOM 749 C C . VAL A 1 91 ? -14.801 -7.269 10.431 1.00 90.94 91 VAL A C 1
ATOM 751 O O . VAL A 1 91 ? -14.429 -6.553 9.498 1.00 90.94 91 VAL A O 1
ATOM 754 N N . LEU A 1 92 ? -14.988 -8.578 10.300 1.00 94.56 92 LEU A N 1
ATOM 755 C CA . LEU A 1 92 ? -14.803 -9.299 9.044 1.00 94.56 92 LEU A CA 1
ATOM 756 C C . LEU A 1 92 ? -15.632 -8.671 7.908 1.00 94.56 92 LEU A C 1
ATOM 758 O O . LEU A 1 92 ? -16.835 -8.455 8.064 1.00 94.56 92 LEU A O 1
ATOM 762 N N . LEU A 1 93 ? -15.006 -8.383 6.762 1.00 95.44 93 LEU A N 1
ATOM 763 C CA . LEU A 1 93 ? -15.753 -7.926 5.585 1.00 95.44 93 LEU A CA 1
ATOM 764 C C . LEU A 1 93 ? -16.640 -9.034 5.014 1.00 95.44 93 LEU A C 1
ATOM 766 O O . LEU A 1 93 ? -16.345 -10.226 5.096 1.00 95.44 93 LEU A O 1
ATOM 770 N N . SER A 1 94 ? -17.741 -8.621 4.384 1.00 96.06 94 SER A N 1
ATOM 771 C CA . SER A 1 94 ? -18.651 -9.552 3.715 1.00 96.06 94 SER A CA 1
ATOM 772 C C . SER A 1 94 ? -17.957 -10.293 2.569 1.00 96.06 94 SER A C 1
ATOM 774 O O . SER A 1 94 ? -17.123 -9.724 1.864 1.00 96.06 94 SER A O 1
ATOM 776 N N . ARG A 1 95 ? -18.393 -11.526 2.284 1.00 94.56 95 ARG A N 1
ATOM 777 C CA . ARG A 1 95 ? -17.891 -12.293 1.129 1.00 94.56 95 ARG A CA 1
ATOM 778 C C . ARG A 1 95 ? -18.079 -11.564 -0.205 1.00 94.56 95 ARG A C 1
ATOM 780 O O . ARG A 1 95 ? -17.283 -11.762 -1.110 1.00 94.56 95 ARG A O 1
ATOM 787 N N . ARG A 1 96 ? -19.080 -10.679 -0.318 1.00 95.56 96 ARG A N 1
ATOM 788 C CA . ARG A 1 96 ? -19.303 -9.865 -1.526 1.00 95.56 96 ARG A CA 1
ATOM 789 C C . ARG A 1 96 ? -18.141 -8.915 -1.831 1.00 95.56 96 ARG A C 1
ATOM 791 O O . ARG A 1 96 ? -17.962 -8.552 -2.987 1.00 95.56 96 ARG A O 1
ATOM 798 N N . ALA A 1 97 ? -17.344 -8.537 -0.829 1.00 96.00 97 ALA A N 1
ATOM 799 C CA . ALA A 1 97 ? -16.156 -7.712 -1.033 1.00 96.00 97 ALA A CA 1
ATOM 800 C C . ALA A 1 97 ? -15.107 -8.407 -1.920 1.00 96.00 97 ALA A C 1
ATOM 802 O O . ALA A 1 97 ? -14.417 -7.714 -2.661 1.00 96.00 97 ALA A O 1
ATOM 803 N N . TRP A 1 98 ? -15.044 -9.747 -1.927 1.00 95.56 98 TRP A N 1
ATOM 804 C CA . TRP A 1 98 ? -14.144 -10.493 -2.817 1.00 95.56 98 TRP A CA 1
ATOM 805 C C . TRP A 1 98 ? -14.413 -10.214 -4.292 1.00 95.56 98 TRP A C 1
ATOM 807 O O . TRP A 1 98 ? -13.465 -10.066 -5.052 1.00 95.56 98 TRP A O 1
ATOM 817 N N . PHE A 1 99 ? -15.681 -10.096 -4.696 1.00 97.38 99 PHE A N 1
ATOM 818 C CA . PHE A 1 99 ? -16.022 -9.807 -6.091 1.00 97.38 99 PHE A CA 1
ATOM 819 C C . PHE A 1 99 ? -15.602 -8.399 -6.500 1.00 97.38 99 PHE A C 1
ATOM 821 O O . PHE A 1 99 ? -15.103 -8.213 -7.604 1.00 97.38 99 PHE A O 1
ATOM 828 N N . TRP A 1 100 ? -15.753 -7.420 -5.603 1.00 96.94 100 TRP A N 1
ATOM 829 C CA . TRP A 1 100 ? -15.292 -6.058 -5.861 1.00 96.94 100 TRP A CA 1
ATOM 830 C C . TRP A 1 100 ? -13.774 -6.002 -5.986 1.00 96.94 100 TRP A C 1
ATOM 832 O O . TRP A 1 100 ? -13.275 -5.502 -6.985 1.00 96.94 100 TRP A O 1
ATOM 842 N N . ILE A 1 101 ? -13.049 -6.572 -5.021 1.00 97.56 101 ILE A N 1
ATOM 843 C CA . ILE A 1 101 ? -11.581 -6.574 -5.018 1.00 97.56 101 ILE A CA 1
ATOM 844 C C . ILE A 1 101 ? -11.056 -7.350 -6.229 1.00 97.56 101 ILE A C 1
ATOM 846 O O . ILE A 1 101 ? -10.317 -6.790 -7.033 1.00 97.56 101 ILE A O 1
ATOM 850 N N . GLY A 1 102 ? -11.500 -8.595 -6.421 1.00 97.50 102 GLY A N 1
ATOM 851 C CA . GLY A 1 102 ? -11.078 -9.439 -7.538 1.00 97.50 102 GLY A CA 1
ATOM 852 C C . GLY A 1 102 ? -11.428 -8.841 -8.901 1.00 97.50 102 GLY A C 1
ATOM 853 O O . GLY A 1 102 ? -10.587 -8.837 -9.793 1.00 97.50 102 GLY A O 1
ATOM 854 N N . GLY A 1 103 ? -12.623 -8.260 -9.049 1.00 98.00 103 GLY A N 1
ATOM 855 C CA . GLY A 1 103 ? -13.028 -7.567 -10.273 1.00 98.00 103 GLY A CA 1
ATOM 856 C C . GLY A 1 103 ? -12.151 -6.350 -10.576 1.00 98.00 103 GLY A C 1
ATOM 857 O O . GLY A 1 103 ? -11.728 -6.171 -11.714 1.00 98.00 103 GLY A O 1
ATOM 858 N N . THR A 1 104 ? -11.814 -5.546 -9.562 1.00 97.56 104 THR A N 1
ATOM 859 C CA . THR A 1 104 ? -10.910 -4.397 -9.740 1.00 97.56 104 THR A CA 1
ATOM 860 C C . THR A 1 104 ? -9.468 -4.808 -10.012 1.00 97.56 104 THR A C 1
ATOM 862 O O . THR A 1 104 ? -8.820 -4.181 -10.841 1.00 97.56 104 THR A O 1
ATOM 865 N N . MET A 1 105 ? -8.980 -5.882 -9.385 1.00 97.75 105 MET A N 1
ATOM 866 C CA . MET A 1 105 ? -7.655 -6.437 -9.666 1.00 97.75 105 MET A CA 1
ATOM 867 C C . MET A 1 105 ? -7.577 -6.965 -11.099 1.00 97.75 105 MET A C 1
ATOM 869 O O . MET A 1 105 ? -6.621 -6.655 -11.797 1.00 97.75 105 MET A O 1
ATOM 873 N N . LEU A 1 106 ? -8.605 -7.681 -11.568 1.00 97.06 106 LEU A N 1
ATOM 874 C CA . LEU A 1 106 ? -8.684 -8.151 -12.952 1.00 97.06 106 LEU A CA 1
ATOM 875 C C . LEU A 1 106 ? -8.699 -6.980 -13.942 1.00 97.06 106 LEU A C 1
ATOM 877 O O . LEU A 1 106 ? -7.953 -6.991 -14.917 1.00 97.06 106 LEU A O 1
ATOM 881 N N . ALA A 1 107 ? -9.512 -5.953 -13.678 1.00 97.50 107 ALA A N 1
ATOM 882 C CA . ALA A 1 107 ? -9.542 -4.749 -14.504 1.00 97.50 107 ALA A CA 1
ATOM 883 C C . ALA A 1 107 ? -8.175 -4.046 -14.526 1.00 97.50 107 ALA A C 1
ATOM 885 O O . ALA A 1 107 ? -7.702 -3.672 -15.597 1.00 97.50 107 ALA A O 1
ATOM 886 N N . ALA A 1 108 ? -7.506 -3.929 -13.375 1.00 96.19 108 ALA A N 1
ATOM 887 C CA . ALA A 1 108 ? -6.152 -3.390 -13.294 1.00 96.19 108 ALA A CA 1
ATOM 888 C C . ALA A 1 108 ? -5.154 -4.233 -14.096 1.00 96.19 108 ALA A C 1
ATOM 890 O O . ALA A 1 108 ? -4.347 -3.662 -14.818 1.00 96.19 108 ALA A O 1
ATOM 891 N N . SER A 1 109 ? -5.233 -5.567 -14.053 1.00 94.50 109 SER A N 1
ATOM 892 C CA . SER A 1 109 ? -4.367 -6.439 -14.859 1.00 94.50 109 SER A CA 1
ATOM 893 C C . SER A 1 109 ? -4.543 -6.193 -16.357 1.00 94.50 109 SER A C 1
ATOM 895 O O . SER A 1 109 ? -3.553 -6.115 -17.079 1.00 94.50 109 SER A O 1
ATOM 897 N N . VAL A 1 110 ? -5.786 -6.022 -16.821 1.00 95.06 110 VAL A N 1
ATOM 898 C CA . VAL A 1 110 ? -6.083 -5.700 -18.228 1.00 95.06 110 VAL A CA 1
ATOM 899 C C . VAL A 1 110 ? -5.524 -4.329 -18.607 1.00 95.06 110 VAL A C 1
ATOM 901 O O . VAL A 1 110 ? -4.908 -4.193 -19.661 1.00 95.06 110 VAL A O 1
ATOM 904 N N . VAL A 1 111 ? -5.692 -3.321 -17.746 1.00 95.25 111 VAL A N 1
ATOM 905 C CA . VAL A 1 111 ? -5.146 -1.975 -17.980 1.00 95.25 111 VAL A CA 1
ATOM 906 C C . VAL A 1 111 ? -3.621 -2.004 -18.010 1.00 95.25 111 VAL A C 1
ATOM 908 O O . VAL A 1 111 ? -3.029 -1.434 -18.920 1.00 95.25 111 VAL A O 1
ATOM 911 N N . VAL A 1 112 ? -2.973 -2.692 -17.066 1.00 93.38 112 VAL A N 1
ATOM 912 C CA . VAL A 1 112 ? -1.511 -2.814 -17.045 1.00 93.38 112 VAL A CA 1
ATOM 913 C C . VAL A 1 112 ? -1.005 -3.519 -18.299 1.00 93.38 112 VAL A C 1
ATOM 915 O O . VAL A 1 112 ? -0.039 -3.061 -18.906 1.00 93.38 112 VAL A O 1
ATOM 918 N N . TRP A 1 113 ? -1.680 -4.588 -18.725 1.00 92.44 113 TRP A N 1
ATOM 919 C CA . TRP A 1 113 ? -1.343 -5.278 -19.965 1.00 92.44 113 TRP A CA 1
ATOM 920 C C . TRP A 1 113 ? -1.406 -4.336 -21.173 1.00 92.44 113 TRP A C 1
ATOM 922 O O . TRP A 1 113 ? -0.406 -4.164 -21.865 1.00 92.44 113 TRP A O 1
ATOM 932 N N . ALA A 1 114 ? -2.557 -3.697 -21.392 1.00 93.31 114 ALA A N 1
ATOM 933 C CA . ALA A 1 114 ? -2.812 -2.893 -22.585 1.00 93.31 114 ALA A CA 1
ATOM 934 C C . ALA A 1 114 ? -2.010 -1.581 -22.620 1.00 93.31 114 ALA A C 1
ATOM 936 O O . ALA A 1 114 ? -1.600 -1.132 -23.685 1.00 93.31 114 ALA A O 1
ATOM 937 N N . VAL A 1 115 ? -1.804 -0.940 -21.464 1.00 91.81 115 VAL A N 1
ATOM 938 C CA . VAL A 1 115 ? -1.179 0.391 -21.392 1.00 91.81 115 VAL A CA 1
ATOM 939 C C . VAL A 1 115 ? 0.328 0.310 -21.197 1.00 91.81 115 VAL A C 1
ATOM 941 O O . VAL A 1 115 ? 1.040 1.141 -21.746 1.00 91.81 115 VAL A O 1
ATOM 944 N N . TYR A 1 116 ? 0.828 -0.656 -20.425 1.00 89.00 116 TYR A N 1
ATOM 945 C CA . TYR A 1 116 ? 2.245 -0.713 -20.065 1.00 89.00 116 TYR A CA 1
ATOM 946 C C . TYR A 1 116 ? 2.957 -1.865 -20.760 1.00 89.00 116 TYR A C 1
ATOM 948 O O . TYR A 1 116 ? 3.970 -1.650 -21.421 1.00 89.00 116 TYR A O 1
ATOM 956 N N . PHE A 1 117 ? 2.437 -3.084 -20.628 1.00 87.75 117 PHE A N 1
ATOM 957 C CA . PHE A 1 117 ? 3.190 -4.269 -21.021 1.00 87.75 117 PHE A CA 1
ATOM 958 C C . PHE A 1 117 ? 3.265 -4.475 -22.532 1.00 87.75 117 PHE A C 1
ATOM 960 O O . PHE A 1 117 ? 4.362 -4.625 -23.058 1.00 87.75 117 PHE A O 1
ATOM 967 N N . GLU A 1 118 ? 2.135 -4.455 -23.240 1.00 88.81 118 GLU A N 1
ATOM 968 C CA . GLU A 1 118 ? 2.111 -4.624 -24.697 1.00 88.81 118 GLU A CA 1
ATOM 969 C C . GLU A 1 118 ? 2.991 -3.573 -25.411 1.00 88.81 118 GLU A C 1
ATOM 971 O O . GLU A 1 118 ? 3.833 -3.967 -26.227 1.00 88.81 118 GLU A O 1
ATOM 976 N N . PRO A 1 119 ? 2.929 -2.272 -25.055 1.00 85.25 119 PRO A N 1
ATOM 977 C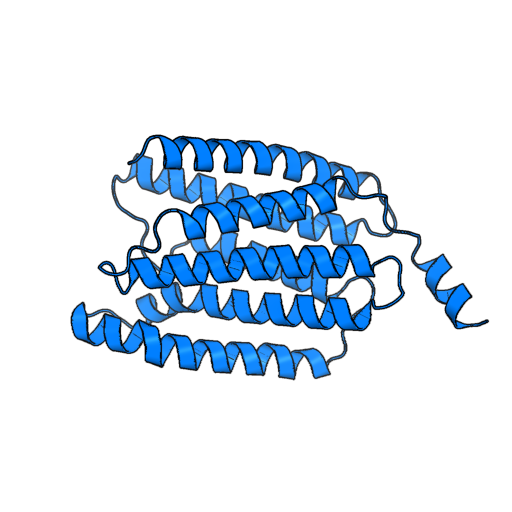 CA . PRO A 1 119 ? 3.856 -1.279 -25.594 1.00 85.25 119 PRO A CA 1
ATOM 978 C C . PRO A 1 119 ? 5.324 -1.531 -25.225 1.00 85.25 119 PRO A C 1
ATOM 980 O O . PRO A 1 119 ? 6.194 -1.422 -26.090 1.00 85.25 119 PRO A O 1
ATOM 983 N N . ALA A 1 120 ? 5.626 -1.882 -23.968 1.00 84.38 120 ALA A N 1
ATOM 984 C CA . ALA A 1 120 ? 6.997 -2.159 -23.530 1.00 84.38 120 ALA A CA 1
ATOM 985 C C . ALA A 1 120 ? 7.610 -3.333 -24.304 1.00 84.38 120 ALA A C 1
ATOM 987 O O . ALA A 1 120 ? 8.734 -3.241 -24.794 1.00 84.38 120 ALA A O 1
ATOM 988 N N . MET A 1 121 ? 6.832 -4.402 -24.465 1.00 84.62 121 MET A N 1
ATOM 989 C CA . MET A 1 121 ? 7.186 -5.608 -25.202 1.00 84.62 121 MET A CA 1
ATOM 990 C C . MET A 1 121 ? 7.471 -5.338 -26.673 1.00 84.62 121 MET A C 1
ATOM 992 O O . MET A 1 121 ? 8.469 -5.822 -27.205 1.00 84.62 121 MET A O 1
ATOM 996 N N . ALA A 1 122 ? 6.619 -4.546 -27.328 1.00 86.62 122 ALA A N 1
ATOM 997 C CA . ALA A 1 122 ? 6.813 -4.166 -28.722 1.00 86.62 122 ALA A CA 1
ATOM 998 C C . ALA A 1 122 ? 8.101 -3.349 -28.934 1.00 86.62 122 ALA A C 1
ATOM 1000 O O . ALA A 1 122 ? 8.696 -3.411 -30.008 1.00 86.62 122 ALA A O 1
ATOM 1001 N N . LEU A 1 123 ? 8.535 -2.594 -27.918 1.00 82.81 123 LEU A N 1
ATOM 1002 C CA . LEU A 1 123 ? 9.699 -1.708 -27.992 1.00 82.81 123 LEU A CA 1
ATOM 1003 C C . LEU A 1 123 ? 11.015 -2.365 -27.559 1.00 82.81 123 LEU A C 1
ATOM 1005 O O . LEU A 1 123 ? 12.054 -2.084 -28.152 1.00 82.81 123 LEU A O 1
ATOM 1009 N N . ARG A 1 124 ? 10.996 -3.179 -26.500 1.00 81.00 124 ARG A N 1
ATOM 1010 C CA . ARG A 1 124 ? 12.206 -3.676 -25.818 1.00 81.00 124 ARG A CA 1
ATOM 1011 C C . ARG A 1 124 ? 12.348 -5.200 -25.855 1.00 81.00 124 ARG A C 1
ATOM 1013 O O . ARG A 1 124 ? 13.402 -5.710 -25.487 1.00 81.00 124 ARG A O 1
ATOM 1020 N N . GLY A 1 125 ? 11.324 -5.922 -26.315 1.00 82.31 125 GLY A N 1
ATOM 1021 C CA . GLY A 1 125 ? 11.218 -7.366 -26.107 1.00 82.31 125 GLY A CA 1
ATOM 1022 C C . GLY A 1 125 ? 10.911 -7.716 -24.644 1.00 82.31 125 GLY A C 1
ATOM 1023 O O . GLY A 1 125 ? 10.665 -6.831 -23.828 1.00 82.31 125 GLY A O 1
ATOM 1024 N N . GLY A 1 126 ? 10.895 -9.012 -24.327 1.00 79.31 126 GLY A N 1
ATOM 1025 C CA . GLY A 1 126 ? 10.615 -9.536 -22.983 1.00 79.31 126 GLY A CA 1
ATOM 1026 C C . GLY A 1 126 ? 9.780 -10.820 -23.001 1.00 79.31 126 GLY A C 1
ATOM 1027 O O . GLY A 1 126 ? 9.456 -11.370 -24.056 1.00 79.31 126 GLY A O 1
ATOM 1028 N N . GLY A 1 127 ? 9.451 -11.334 -21.825 1.00 83.00 127 GLY A N 1
ATOM 1029 C CA . GLY A 1 127 ? 8.634 -12.527 -21.635 1.00 83.00 127 GLY A CA 1
ATOM 1030 C C . GLY A 1 127 ? 7.432 -12.291 -20.724 1.00 83.00 127 GLY A C 1
ATOM 1031 O O . GLY A 1 127 ? 7.273 -11.253 -20.088 1.00 83.00 127 GLY A O 1
ATOM 1032 N N . TRP A 1 128 ? 6.574 -13.305 -20.614 1.00 80.50 128 TRP A N 1
ATOM 1033 C CA . TRP A 1 128 ? 5.429 -13.280 -19.695 1.00 80.50 128 TRP A CA 1
ATOM 1034 C C . TRP A 1 128 ? 5.849 -13.199 -18.215 1.00 80.50 128 TRP A C 1
ATOM 1036 O O . TRP A 1 128 ? 5.060 -12.772 -17.379 1.00 80.50 128 TRP A O 1
ATOM 1046 N N . THR A 1 129 ? 7.076 -13.593 -17.871 1.00 82.38 129 THR A N 1
ATOM 1047 C CA . THR A 1 129 ? 7.636 -13.450 -16.517 1.00 82.38 129 THR A CA 1
ATOM 1048 C C . THR A 1 129 ? 7.887 -11.989 -16.162 1.00 82.38 129 THR A C 1
ATOM 1050 O O . THR A 1 129 ? 7.566 -11.569 -15.052 1.00 82.38 129 THR A O 1
ATOM 1053 N N . ASP A 1 130 ? 8.357 -11.202 -17.129 1.00 79.38 130 ASP A N 1
ATOM 1054 C CA . ASP A 1 130 ? 8.606 -9.769 -16.962 1.00 79.38 130 ASP A CA 1
ATOM 1055 C C . ASP A 1 130 ? 7.272 -9.035 -16.787 1.00 79.38 130 ASP A C 1
ATOM 1057 O O . ASP A 1 130 ? 7.141 -8.156 -15.932 1.00 79.38 130 ASP A O 1
ATOM 1061 N N . PHE A 1 131 ? 6.228 -9.474 -17.512 1.00 79.75 131 PHE A N 1
ATOM 1062 C CA . PHE A 1 131 ? 4.859 -9.005 -17.277 1.00 79.75 131 PHE A CA 1
ATOM 1063 C C . PHE A 1 131 ? 4.431 -9.235 -15.840 1.00 79.75 131 PHE A C 1
ATOM 1065 O O . PHE A 1 131 ? 3.913 -8.321 -15.205 1.00 79.75 131 PHE A O 1
ATOM 1072 N N . LEU A 1 132 ? 4.608 -10.457 -15.335 1.00 82.56 132 LEU A N 1
ATOM 1073 C CA . LEU A 1 132 ? 4.168 -10.789 -13.989 1.00 82.56 132 LEU A CA 1
ATOM 1074 C C . LEU A 1 132 ? 4.886 -9.934 -12.953 1.00 82.56 132 LEU A C 1
ATOM 1076 O O . LEU A 1 132 ? 4.211 -9.392 -12.083 1.00 82.56 132 LEU A O 1
ATOM 1080 N N . GLY A 1 133 ? 6.203 -9.756 -13.074 1.00 83.88 133 GLY A N 1
ATOM 1081 C CA . GLY A 1 133 ? 6.967 -8.887 -12.178 1.00 83.88 133 GLY A CA 1
ATOM 1082 C C . GLY A 1 133 ? 6.451 -7.444 -12.176 1.00 83.88 133 GLY A C 1
ATOM 1083 O O . GLY A 1 133 ? 6.210 -6.875 -11.112 1.00 83.88 133 GLY A O 1
ATOM 1084 N N . LEU A 1 134 ? 6.202 -6.872 -13.357 1.00 81.81 134 LEU A N 1
ATOM 1085 C CA . LEU A 1 134 ? 5.755 -5.482 -13.497 1.00 81.81 134 LEU A CA 1
ATOM 1086 C C . LEU A 1 134 ? 4.285 -5.273 -13.106 1.00 81.81 134 LEU A C 1
ATOM 1088 O O . LEU A 1 134 ? 3.939 -4.268 -12.484 1.00 81.81 134 LEU A O 1
ATOM 1092 N N . ALA A 1 135 ? 3.405 -6.212 -13.456 1.00 87.00 135 ALA A N 1
ATOM 1093 C CA . ALA A 1 135 ? 1.970 -6.095 -13.221 1.00 87.00 135 ALA A CA 1
ATOM 1094 C C . ALA A 1 135 ? 1.557 -6.438 -11.794 1.00 87.00 135 ALA A C 1
ATOM 1096 O O . ALA A 1 135 ? 0.508 -5.976 -11.339 1.00 87.00 135 ALA A O 1
ATOM 1097 N N . LEU A 1 136 ? 2.372 -7.211 -11.073 1.00 92.44 136 LEU A N 1
ATOM 1098 C CA . LEU A 1 136 ? 2.077 -7.633 -9.711 1.00 92.44 136 LEU A CA 1
ATOM 1099 C C . LEU A 1 136 ? 1.763 -6.441 -8.803 1.00 92.44 136 LEU A C 1
ATOM 1101 O O . LEU A 1 136 ? 0.738 -6.444 -8.122 1.00 92.44 136 LEU A O 1
ATOM 1105 N N . TYR A 1 137 ? 2.601 -5.403 -8.819 1.00 92.62 137 TYR A N 1
ATOM 1106 C CA . TYR A 1 137 ? 2.463 -4.288 -7.884 1.00 92.62 137 TYR A CA 1
ATOM 1107 C C . TYR A 1 137 ? 1.232 -3.412 -8.132 1.00 92.62 137 TYR A C 1
ATOM 1109 O O . TYR A 1 137 ? 0.422 -3.319 -7.210 1.00 92.62 137 TYR A O 1
ATOM 1117 N N . PRO A 1 138 ? 0.976 -2.867 -9.338 1.00 94.12 138 PRO A N 1
ATOM 1118 C CA . PRO A 1 138 ? -0.227 -2.062 -9.574 1.00 94.12 138 PRO A CA 1
ATOM 1119 C C . PRO A 1 138 ? -1.534 -2.834 -9.342 1.00 94.12 138 PRO A C 1
ATOM 1121 O O . PRO A 1 138 ? -2.540 -2.268 -8.901 1.00 94.12 138 PRO A O 1
ATOM 1124 N N . VAL A 1 139 ? -1.537 -4.143 -9.622 1.00 96.75 139 VAL A N 1
ATOM 1125 C CA . VAL A 1 139 ? -2.700 -5.008 -9.389 1.00 96.75 139 VAL A CA 1
ATOM 1126 C C . VAL A 1 139 ? -2.948 -5.183 -7.890 1.00 96.75 139 VAL A C 1
ATOM 1128 O O . VAL A 1 139 ? -4.083 -5.015 -7.433 1.00 96.75 139 VAL A O 1
ATOM 1131 N N . LEU A 1 140 ? -1.904 -5.471 -7.108 1.00 97.38 140 LEU A N 1
ATOM 1132 C CA . LEU A 1 140 ? -2.001 -5.565 -5.649 1.00 97.38 140 LEU A CA 1
ATOM 1133 C C . LEU A 1 140 ? -2.354 -4.216 -5.006 1.00 97.38 140 LEU A C 1
ATOM 1135 O O . LEU A 1 140 ? -3.200 -4.181 -4.110 1.00 97.38 140 LEU A O 1
ATOM 1139 N N . ASP A 1 141 ? -1.778 -3.117 -5.497 1.00 97.88 141 ASP A N 1
ATOM 1140 C CA . ASP A 1 141 ? -2.087 -1.748 -5.078 1.00 97.88 141 ASP A CA 1
ATOM 1141 C C . ASP A 1 141 ? -3.569 -1.426 -5.296 1.00 97.88 141 ASP A C 1
ATOM 1143 O O . ASP A 1 141 ? -4.262 -0.969 -4.385 1.00 97.88 141 ASP A O 1
ATOM 1147 N N . THR A 1 142 ? -4.111 -1.752 -6.471 1.00 98.12 142 THR A N 1
ATOM 1148 C CA . THR A 1 142 ? -5.540 -1.559 -6.751 1.00 98.12 142 THR A CA 1
ATOM 1149 C C . THR A 1 142 ? -6.405 -2.368 -5.783 1.00 98.12 142 THR A C 1
ATOM 1151 O O . THR A 1 142 ? -7.349 -1.837 -5.189 1.00 98.12 142 THR A O 1
ATOM 1154 N N . GLY A 1 143 ? -6.066 -3.643 -5.575 1.00 98.25 143 GLY A N 1
ATOM 1155 C CA . GLY A 1 143 ? -6.791 -4.514 -4.654 1.00 98.25 143 GLY A CA 1
ATOM 1156 C C . GLY A 1 143 ? -6.791 -3.984 -3.218 1.00 98.25 143 GLY A C 1
ATOM 1157 O O . GLY A 1 143 ? -7.845 -3.940 -2.574 1.00 98.25 143 GLY A O 1
ATOM 1158 N N . ILE A 1 144 ? -5.636 -3.531 -2.719 1.00 98.12 144 ILE A N 1
ATOM 1159 C CA . ILE A 1 144 ? -5.507 -3.039 -1.345 1.00 98.12 144 ILE A CA 1
ATOM 1160 C C . ILE A 1 144 ? -6.166 -1.668 -1.151 1.00 98.12 144 ILE A C 1
ATOM 1162 O O . ILE A 1 144 ? -6.787 -1.439 -0.111 1.00 98.12 144 ILE A O 1
ATOM 1166 N N . VAL A 1 145 ? -6.130 -0.785 -2.155 1.00 98.50 145 VAL A N 1
ATOM 1167 C CA . VAL A 1 145 ? -6.842 0.504 -2.136 1.00 98.50 145 VAL A CA 1
ATOM 1168 C C . VAL A 1 145 ? -8.352 0.286 -2.080 1.00 98.50 145 VAL A C 1
ATOM 1170 O O . VAL A 1 145 ? -9.035 0.895 -1.253 1.00 98.50 145 VAL A O 1
ATOM 1173 N N . VAL A 1 146 ? -8.886 -0.622 -2.901 1.00 98.50 146 VAL A N 1
ATOM 1174 C CA . VAL A 1 146 ? -10.317 -0.965 -2.891 1.00 98.50 146 VAL A CA 1
ATOM 1175 C C . VAL A 1 146 ? -10.708 -1.600 -1.562 1.00 98.50 146 VAL A C 1
ATOM 1177 O O . VAL A 1 146 ? -11.734 -1.237 -0.981 1.00 98.50 146 VAL A O 1
ATOM 1180 N N . LEU A 1 147 ? -9.877 -2.492 -1.024 1.00 98.38 147 LEU A N 1
ATOM 1181 C CA . LEU A 1 147 ? -10.092 -3.078 0.294 1.00 98.38 147 LEU A CA 1
ATOM 1182 C C . LEU A 1 147 ? -10.119 -2.009 1.402 1.00 98.38 147 LEU A C 1
ATOM 1184 O O . LEU A 1 147 ? -11.033 -2.002 2.232 1.00 98.38 147 LEU A O 1
ATOM 1188 N N . ALA A 1 148 ? -9.166 -1.076 1.397 1.00 98.06 148 ALA A N 1
ATOM 1189 C CA . ALA A 1 148 ? -9.122 0.038 2.341 1.00 98.06 148 ALA A CA 1
ATOM 1190 C C . ALA A 1 148 ? -10.345 0.960 2.189 1.00 98.06 148 ALA A C 1
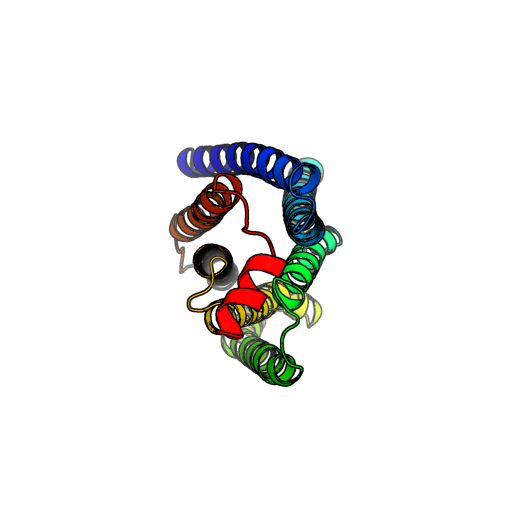ATOM 1192 O O . ALA A 1 148 ? -10.932 1.385 3.184 1.00 98.06 148 ALA A O 1
ATOM 1193 N N . TRP A 1 149 ? -10.805 1.204 0.962 1.00 98.31 149 TRP A N 1
ATOM 1194 C CA . TRP A 1 149 ? -12.018 1.979 0.700 1.00 98.31 149 TRP A CA 1
ATOM 1195 C C . TRP A 1 149 ? -13.282 1.302 1.243 1.00 98.31 149 TRP A C 1
ATOM 1197 O O . TRP A 1 149 ? -14.105 1.931 1.915 1.00 98.31 149 TRP A O 1
ATOM 1207 N N . LEU A 1 150 ? -13.437 -0.002 1.004 1.00 97.81 150 LEU A N 1
ATOM 1208 C CA . LEU A 1 150 ? -14.534 -0.780 1.580 1.00 97.81 150 LEU A CA 1
ATOM 1209 C C . LEU A 1 150 ? -14.495 -0.728 3.109 1.00 97.81 150 LEU A C 1
ATOM 1211 O O . LEU A 1 150 ? -15.545 -0.621 3.748 1.00 97.81 150 LEU A O 1
ATOM 1215 N N . ARG A 1 151 ? -13.292 -0.720 3.694 1.00 96.06 151 ARG A N 1
ATOM 1216 C CA . ARG A 1 151 ? -13.110 -0.557 5.134 1.00 96.06 151 ARG A CA 1
ATOM 1217 C C . ARG A 1 151 ? -13.577 0.814 5.621 1.00 96.06 151 ARG A C 1
ATOM 1219 O O . ARG A 1 151 ? -14.359 0.852 6.566 1.00 96.06 151 ARG A O 1
ATOM 1226 N N . VAL A 1 152 ? -13.205 1.905 4.944 1.00 96.81 152 VAL A N 1
ATOM 1227 C CA . VAL A 1 152 ? -13.705 3.264 5.240 1.00 96.81 152 VAL A CA 1
ATOM 1228 C C . VAL A 1 152 ? -15.229 3.281 5.286 1.00 96.81 152 VAL A C 1
ATOM 1230 O O . VAL A 1 152 ? -15.815 3.801 6.236 1.00 96.81 152 VAL A O 1
ATOM 1233 N N . ARG A 1 153 ? -15.882 2.674 4.287 1.00 96.25 153 ARG A N 1
ATOM 1234 C CA . ARG A 1 153 ? -17.347 2.593 4.227 1.00 96.25 153 ARG A CA 1
ATOM 1235 C C . ARG A 1 153 ? -17.939 1.792 5.384 1.00 96.25 153 ARG A C 1
ATOM 1237 O O . ARG A 1 153 ? -18.933 2.228 5.954 1.00 96.25 153 ARG A O 1
ATOM 1244 N N . ALA A 1 154 ? -17.332 0.658 5.728 1.00 94.25 154 ALA A N 1
ATOM 1245 C CA . ALA A 1 154 ? -17.803 -0.222 6.794 1.00 94.25 154 ALA A CA 1
ATOM 1246 C C . ALA A 1 154 ? -17.650 0.382 8.201 1.00 94.25 154 ALA A C 1
ATOM 1248 O O . ALA A 1 154 ? -18.335 -0.047 9.122 1.00 94.25 154 ALA A O 1
ATOM 1249 N N . THR A 1 155 ? -16.760 1.362 8.381 1.00 92.81 155 THR A N 1
ATOM 1250 C CA . THR A 1 155 ? -16.466 1.968 9.690 1.00 92.81 155 THR A CA 1
ATOM 1251 C C . THR A 1 155 ? -17.013 3.386 9.861 1.00 92.81 155 THR A C 1
ATOM 1253 O O . THR A 1 155 ? -16.638 4.058 10.825 1.00 92.81 155 THR A O 1
ATOM 1256 N N . ARG A 1 156 ? -17.865 3.879 8.951 1.00 89.31 156 ARG A N 1
ATOM 1257 C CA . ARG A 1 156 ? -18.432 5.238 9.041 1.00 89.31 156 ARG A CA 1
ATOM 1258 C C . ARG A 1 156 ? -19.170 5.441 10.367 1.00 89.31 156 ARG A C 1
ATOM 1260 O O . ARG A 1 156 ? -19.931 4.580 10.786 1.00 89.31 156 ARG A O 1
ATOM 1267 N N . GLY A 1 157 ? -18.915 6.571 11.028 1.00 84.44 157 GLY A N 1
ATOM 1268 C CA . GLY A 1 157 ? -19.516 6.905 12.327 1.00 84.44 157 GLY A CA 1
ATOM 1269 C C . GLY A 1 157 ? -18.930 6.151 13.528 1.00 84.44 157 GLY A C 1
ATOM 1270 O O . GLY A 1 157 ? -19.240 6.488 14.664 1.00 84.44 157 GLY A O 1
ATOM 1271 N N . SER A 1 158 ? -18.043 5.176 13.306 1.00 87.56 158 SER A N 1
ATOM 1272 C CA . SER A 1 158 ? -17.319 4.501 14.385 1.00 87.56 158 SER A CA 1
ATOM 1273 C C . SER A 1 158 ? -16.007 5.216 14.704 1.00 87.56 158 SER A C 1
ATOM 1275 O O . SER A 1 158 ? -15.431 5.921 13.871 1.00 87.56 158 SER A O 1
ATOM 1277 N N . ALA A 1 159 ? -15.448 4.941 15.876 1.00 87.12 159 ALA A N 1
ATOM 1278 C CA . ALA A 1 159 ? -14.123 5.435 16.233 1.00 87.12 159 ALA A CA 1
ATOM 1279 C C . ALA A 1 159 ? -12.979 4.881 15.358 1.00 87.12 159 ALA A C 1
ATOM 1281 O O . ALA A 1 159 ? -11.891 5.453 15.319 1.00 87.12 159 ALA A O 1
ATOM 1282 N N . TRP A 1 160 ? -13.226 3.807 14.600 1.00 90.81 160 TRP A N 1
ATOM 1283 C CA . TRP A 1 160 ? -12.284 3.284 13.607 1.00 90.81 160 TRP A CA 1
ATOM 1284 C C . TRP A 1 160 ? -12.253 4.109 12.315 1.00 90.81 160 TRP A C 1
ATOM 1286 O O . TRP A 1 160 ? -11.323 3.956 11.526 1.00 90.81 160 TRP A O 1
ATOM 1296 N N . SER A 1 161 ? -13.220 5.009 12.094 1.00 93.50 161 SER A N 1
ATOM 1297 C CA . SER A 1 161 ? -13.345 5.760 10.838 1.00 93.50 161 SER A CA 1
ATOM 1298 C C . SER A 1 161 ? -12.085 6.559 10.505 1.00 93.50 161 SER A C 1
ATOM 1300 O O . SER A 1 161 ? -11.653 6.566 9.356 1.00 93.50 161 SER A O 1
ATOM 1302 N N . ARG A 1 162 ? -11.463 7.204 11.502 1.00 94.81 162 ARG A N 1
ATOM 1303 C CA . ARG A 1 162 ? -10.226 7.973 11.295 1.00 94.81 162 ARG A CA 1
ATOM 1304 C C . ARG A 1 162 ? -9.081 7.073 10.827 1.00 94.81 162 ARG A C 1
ATOM 1306 O O . ARG A 1 162 ? -8.375 7.425 9.889 1.00 94.81 162 ARG A O 1
ATOM 1313 N N . TYR A 1 163 ? -8.928 5.910 11.454 1.00 94.12 163 TYR A N 1
ATOM 1314 C CA . TYR A 1 163 ? -7.902 4.931 11.102 1.00 94.12 163 TYR A CA 1
ATOM 1315 C C . TYR A 1 163 ? -8.109 4.353 9.709 1.00 94.12 163 TYR A C 1
ATOM 1317 O O . TYR A 1 163 ? -7.159 4.269 8.939 1.00 94.12 163 TYR A O 1
ATOM 1325 N N . ALA A 1 164 ? -9.349 4.008 9.363 1.00 95.75 164 ALA A N 1
ATOM 1326 C CA . ALA A 1 164 ? -9.676 3.501 8.039 1.00 95.75 164 ALA A CA 1
ATOM 1327 C C . ALA A 1 164 ? -9.382 4.535 6.941 1.00 95.75 164 ALA A C 1
ATOM 1329 O O . ALA A 1 164 ? -8.813 4.177 5.915 1.00 95.75 164 ALA A O 1
ATOM 1330 N N . ILE A 1 165 ? -9.718 5.814 7.166 1.00 97.69 165 ILE A N 1
ATOM 1331 C CA . ILE A 1 165 ? -9.427 6.896 6.211 1.00 97.69 165 ILE A CA 1
ATOM 1332 C C . ILE A 1 165 ? -7.920 7.070 6.047 1.00 97.69 165 ILE A C 1
ATOM 1334 O O . ILE A 1 165 ? -7.438 7.119 4.922 1.00 97.69 165 ILE A O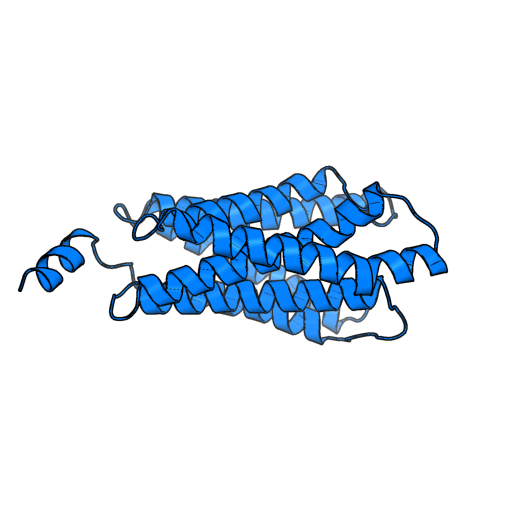 1
ATOM 1338 N N . LEU A 1 166 ? -7.169 7.118 7.150 1.00 97.69 166 LEU A N 1
ATOM 1339 C CA . LEU A 1 166 ? -5.717 7.248 7.072 1.00 97.69 166 LEU A CA 1
ATOM 1340 C C . LEU A 1 166 ? -5.089 6.050 6.353 1.00 97.69 166 LEU A C 1
ATOM 1342 O O . LEU A 1 166 ? -4.254 6.262 5.488 1.00 97.69 166 LEU A O 1
ATOM 1346 N N . LEU A 1 167 ? -5.519 4.815 6.630 1.00 97.19 167 LEU A N 1
ATOM 1347 C CA . LEU A 1 167 ? -5.025 3.628 5.919 1.00 97.19 167 LEU A CA 1
ATOM 1348 C C . LEU A 1 167 ? -5.367 3.667 4.432 1.00 97.19 167 LEU A C 1
ATOM 1350 O O . LEU A 1 167 ? -4.531 3.300 3.616 1.00 97.19 167 LEU A O 1
ATOM 1354 N N . PHE A 1 168 ? -6.557 4.144 4.067 1.00 98.38 168 PHE A N 1
ATOM 1355 C CA . PHE A 1 168 ? -6.891 4.392 2.669 1.00 98.38 168 PHE A CA 1
ATOM 1356 C C . PHE A 1 168 ? -5.930 5.406 2.039 1.00 98.38 168 PHE A C 1
ATOM 1358 O O . PHE A 1 168 ? -5.406 5.137 0.964 1.00 98.38 168 PHE A O 1
ATOM 1365 N N . CYS A 1 169 ? -5.624 6.514 2.720 1.00 98.56 169 CYS A N 1
ATOM 1366 C CA . CYS A 1 169 ? -4.652 7.493 2.235 1.00 98.56 169 CYS A CA 1
ATOM 1367 C C . CYS A 1 169 ? -3.234 6.907 2.114 1.00 98.56 169 CYS A C 1
ATOM 1369 O O . CYS A 1 169 ? -2.562 7.182 1.122 1.00 98.56 169 CYS A O 1
ATOM 1371 N N . VAL A 1 170 ? -2.793 6.072 3.065 1.00 98.19 170 VAL A N 1
ATOM 1372 C CA . VAL A 1 170 ? -1.515 5.332 2.993 1.00 98.19 170 VAL A CA 1
ATOM 1373 C C . VAL A 1 170 ? -1.498 4.455 1.735 1.00 98.19 170 VAL A C 1
ATOM 1375 O O . VAL A 1 170 ? -0.581 4.562 0.934 1.00 98.19 170 VAL A O 1
ATOM 1378 N N . MET A 1 171 ? -2.527 3.630 1.514 1.00 98.25 171 MET A N 1
ATOM 1379 C CA . MET A 1 171 ? -2.577 2.728 0.354 1.00 98.25 171 MET A CA 1
ATOM 1380 C C . MET A 1 171 ? -2.682 3.483 -0.973 1.00 98.25 171 MET A C 1
ATOM 1382 O O . MET A 1 171 ? -2.031 3.111 -1.942 1.00 98.25 171 MET A O 1
ATOM 1386 N N . ALA A 1 172 ? -3.480 4.551 -1.024 1.00 98.31 172 ALA A N 1
ATOM 1387 C CA . ALA A 1 172 ? -3.661 5.341 -2.234 1.00 98.31 172 ALA A CA 1
ATOM 1388 C C . ALA A 1 172 ? -2.381 6.100 -2.608 1.00 98.31 172 ALA A C 1
ATOM 1390 O O . ALA A 1 172 ? -1.960 6.040 -3.757 1.00 98.31 172 ALA A O 1
ATOM 1391 N N . SER A 1 173 ? -1.740 6.778 -1.650 1.00 98.00 173 SER A N 1
ATOM 1392 C CA . SER A 1 173 ? -0.475 7.485 -1.907 1.00 98.00 173 SER A CA 1
ATOM 1393 C C . SER A 1 173 ? 0.625 6.527 -2.360 1.00 98.00 173 SER A C 1
ATOM 1395 O O . SER A 1 173 ? 1.282 6.797 -3.363 1.00 98.00 173 SER A O 1
ATOM 1397 N N . TYR A 1 174 ? 0.753 5.378 -1.696 1.00 97.06 174 TYR A N 1
ATOM 1398 C CA . TYR A 1 174 ? 1.724 4.354 -2.056 1.00 97.06 174 TYR A CA 1
ATOM 1399 C C . TYR A 1 174 ? 1.467 3.754 -3.448 1.00 97.06 174 TYR A C 1
ATOM 1401 O O . TYR A 1 174 ? 2.378 3.695 -4.272 1.00 97.06 174 TYR A O 1
ATOM 1409 N N . GLY A 1 175 ? 0.220 3.380 -3.751 1.00 97.00 175 GLY A N 1
ATOM 1410 C CA . GLY A 1 175 ? -0.132 2.807 -5.051 1.00 97.00 175 GLY A CA 1
ATOM 1411 C C . GLY A 1 175 ? 0.011 3.794 -6.214 1.00 97.00 175 GLY A C 1
ATOM 1412 O O . GLY A 1 175 ? 0.466 3.417 -7.295 1.00 97.00 175 GLY A O 1
ATOM 1413 N N . ILE A 1 176 ? -0.298 5.080 -5.999 1.00 96.44 176 ILE A N 1
ATOM 1414 C CA . ILE A 1 176 ? -0.047 6.129 -7.002 1.00 96.44 176 ILE A CA 1
ATOM 1415 C C . ILE A 1 176 ? 1.461 6.294 -7.220 1.00 96.44 176 ILE A C 1
ATOM 1417 O O . ILE A 1 176 ? 1.894 6.355 -8.368 1.00 96.44 176 ILE A O 1
ATOM 1421 N N . ALA A 1 177 ? 2.265 6.312 -6.150 1.00 95.19 177 ALA A N 1
ATOM 1422 C CA . ALA A 1 177 ? 3.720 6.400 -6.260 1.00 95.19 177 ALA A CA 1
ATOM 1423 C C . ALA A 1 177 ? 4.301 5.238 -7.081 1.00 95.19 177 ALA A C 1
ATOM 1425 O O . ALA A 1 177 ? 5.074 5.472 -8.004 1.00 95.19 177 ALA A O 1
ATOM 1426 N N . ASN A 1 178 ? 3.863 4.002 -6.821 1.00 94.25 178 ASN A N 1
ATOM 1427 C CA . ASN A 1 178 ? 4.293 2.834 -7.594 1.00 94.25 178 ASN A CA 1
ATOM 1428 C C . ASN A 1 178 ? 3.848 2.891 -9.056 1.00 94.25 178 ASN A C 1
ATOM 1430 O O . ASN A 1 178 ? 4.587 2.466 -9.939 1.00 94.25 178 ASN A O 1
ATOM 1434 N N . THR A 1 179 ? 2.652 3.418 -9.325 1.00 94.00 179 THR A N 1
ATOM 1435 C CA . THR A 1 179 ? 2.153 3.574 -10.698 1.00 94.00 179 THR A CA 1
ATOM 1436 C C . THR A 1 179 ? 2.994 4.591 -11.471 1.00 94.00 179 THR A C 1
ATOM 1438 O O . THR A 1 179 ? 3.324 4.358 -12.634 1.00 94.00 179 THR A O 1
ATOM 1441 N N . ILE A 1 180 ? 3.388 5.697 -10.829 1.00 92.94 180 ILE A N 1
ATOM 1442 C CA . ILE A 1 180 ? 4.313 6.679 -11.414 1.00 92.94 180 ILE A CA 1
ATOM 1443 C C . ILE A 1 180 ? 5.676 6.026 -11.664 1.00 92.94 180 ILE A C 1
ATOM 1445 O O . ILE A 1 180 ? 6.163 6.100 -12.786 1.00 92.94 180 ILE A O 1
ATOM 1449 N N . ASN A 1 181 ? 6.219 5.296 -10.687 1.00 90.25 181 ASN A N 1
ATOM 1450 C CA . ASN A 1 181 ? 7.496 4.591 -10.820 1.00 90.25 181 ASN A CA 1
ATOM 1451 C C . ASN A 1 181 ? 7.491 3.574 -11.968 1.00 90.25 181 ASN A C 1
ATOM 1453 O O . ASN A 1 181 ? 8.418 3.528 -12.772 1.00 90.25 181 ASN A O 1
ATOM 1457 N N . LEU A 1 182 ? 6.410 2.803 -12.111 1.00 88.69 182 LEU A N 1
ATOM 1458 C CA . LEU A 1 182 ? 6.232 1.908 -13.254 1.00 88.69 182 LEU A CA 1
ATOM 1459 C C . LEU A 1 182 ? 6.155 2.683 -14.578 1.00 88.69 182 LEU A C 1
ATOM 1461 O O . LEU A 1 182 ? 6.714 2.252 -15.584 1.00 88.69 182 LEU A O 1
ATOM 1465 N N . THR A 1 183 ? 5.465 3.825 -14.585 1.00 90.19 183 THR A N 1
ATOM 1466 C CA . THR A 1 183 ? 5.355 4.681 -15.773 1.00 90.19 183 THR A CA 1
ATOM 1467 C C . THR A 1 183 ? 6.717 5.213 -16.195 1.00 90.19 183 THR A C 1
ATOM 1469 O O . THR A 1 183 ? 7.031 5.139 -17.376 1.00 90.19 183 THR A O 1
ATOM 1472 N N . GLU A 1 184 ? 7.547 5.669 -15.260 1.00 87.88 184 GLU A N 1
ATOM 1473 C CA . GLU A 1 184 ? 8.922 6.101 -15.536 1.00 87.88 184 GLU A CA 1
ATOM 1474 C C . GLU A 1 184 ? 9.786 4.945 -16.054 1.00 87.88 184 GLU A C 1
ATOM 1476 O O . GLU A 1 184 ? 10.533 5.102 -17.019 1.00 87.88 184 GLU A O 1
ATOM 1481 N N . TYR A 1 185 ? 9.645 3.759 -15.460 1.00 83.31 185 TYR A N 1
ATOM 1482 C CA . TYR A 1 185 ? 10.386 2.568 -15.870 1.00 83.31 185 TYR A CA 1
ATOM 1483 C C . TYR A 1 185 ? 10.068 2.150 -17.320 1.00 83.31 185 TYR A C 1
ATOM 1485 O O . TYR A 1 185 ? 10.962 1.904 -18.144 1.00 83.31 185 TYR A O 1
ATOM 1493 N N . VAL A 1 186 ? 8.778 2.109 -17.669 1.00 83.56 186 VAL A N 1
ATOM 1494 C CA . VAL A 1 186 ? 8.309 1.711 -19.005 1.00 83.56 186 VAL A CA 1
ATOM 1495 C C . VAL A 1 186 ? 8.507 2.834 -20.028 1.00 83.56 186 VAL A C 1
ATOM 1497 O O . VAL A 1 186 ? 9.018 2.601 -21.124 1.00 83.56 186 VAL A O 1
ATOM 1500 N N . PHE A 1 187 ? 8.176 4.068 -19.660 1.00 85.88 187 PHE A N 1
ATOM 1501 C CA . PHE A 1 187 ? 8.205 5.251 -20.516 1.00 85.88 187 PHE A CA 1
ATOM 1502 C C . PHE A 1 187 ? 9.239 6.265 -20.019 1.00 85.88 187 PHE A C 1
ATOM 1504 O O . PHE A 1 187 ? 8.899 7.395 -19.690 1.00 85.88 187 PHE A O 1
ATOM 1511 N N . SER A 1 188 ? 10.517 5.880 -20.031 1.00 78.19 188 SER A N 1
ATOM 1512 C CA . SER A 1 188 ? 11.650 6.698 -19.552 1.00 78.19 188 SER A CA 1
ATOM 1513 C C . SER A 1 188 ? 11.667 8.183 -19.983 1.00 78.19 188 SER A C 1
ATOM 1515 O O . SER A 1 188 ? 12.070 9.012 -19.166 1.00 78.19 188 SER A O 1
ATOM 1517 N N . PRO A 1 189 ? 11.201 8.585 -21.188 1.00 78.94 189 PRO A N 1
ATOM 1518 C CA . PRO A 1 189 ? 11.100 10.006 -21.541 1.00 78.94 189 PRO A CA 1
ATOM 1519 C C . PRO A 1 189 ? 10.124 10.815 -20.667 1.00 78.94 189 PRO A C 1
ATOM 1521 O O . PRO A 1 189 ? 10.228 12.038 -20.598 1.00 78.94 189 PRO A O 1
ATOM 1524 N N . ILE A 1 190 ? 9.176 10.150 -20.002 1.00 75.62 190 ILE A N 1
ATOM 1525 C CA . ILE A 1 190 ? 8.211 10.724 -19.062 1.00 75.62 190 ILE A CA 1
ATOM 1526 C C . ILE A 1 190 ? 8.803 10.602 -17.653 1.00 75.62 190 ILE A C 1
ATOM 1528 O O . ILE A 1 190 ? 8.345 9.809 -16.837 1.00 75.62 190 ILE A O 1
ATOM 1532 N N . ALA A 1 191 ? 9.858 11.362 -17.362 1.00 68.62 191 ALA A N 1
ATOM 1533 C CA . ALA A 1 191 ? 10.374 11.449 -16.000 1.00 68.62 191 ALA A CA 1
ATOM 1534 C C . ALA A 1 191 ? 9.354 12.210 -15.127 1.00 68.62 191 ALA A C 1
ATOM 1536 O O . ALA A 1 191 ? 9.213 13.428 -15.245 1.00 68.62 191 ALA A O 1
ATOM 1537 N N . GLY A 1 192 ? 8.635 11.503 -14.253 1.00 63.31 192 GLY A N 1
ATOM 1538 C CA . GLY A 1 192 ? 7.721 12.064 -13.246 1.00 63.31 192 GLY A CA 1
ATOM 1539 C C . GLY A 1 192 ? 8.439 12.820 -12.118 1.00 63.31 192 GLY A C 1
ATOM 1540 O O . GLY A 1 192 ? 7.799 13.457 -11.272 1.00 63.31 192 GLY A O 1
ATOM 1541 N N . GLY A 1 193 ? 9.773 12.822 -12.138 1.00 80.31 193 GLY A N 1
ATOM 1542 C CA . GLY A 1 193 ? 10.618 13.661 -11.302 1.00 80.31 193 GLY A CA 1
ATOM 1543 C C . GLY A 1 193 ? 10.509 13.281 -9.828 1.00 80.31 193 GLY A C 1
ATOM 1544 O O . GLY A 1 193 ? 10.574 12.118 -9.449 1.00 80.31 193 GLY A O 1
ATOM 1545 N N . ILE A 1 194 ? 10.355 14.273 -8.954 1.00 88.06 194 ILE A N 1
ATOM 1546 C CA . ILE A 1 194 ? 10.350 14.047 -7.500 1.00 88.06 194 ILE A CA 1
ATOM 1547 C C . ILE A 1 194 ? 8.996 13.548 -6.958 1.00 88.06 194 ILE A C 1
ATOM 1549 O O . ILE A 1 194 ? 8.887 13.221 -5.776 1.00 88.06 194 ILE A O 1
ATOM 1553 N N . LEU A 1 195 ? 7.947 13.491 -7.791 1.00 91.06 195 LEU A N 1
ATOM 1554 C CA . LEU A 1 195 ? 6.566 13.293 -7.336 1.00 91.06 195 LEU A CA 1
ATOM 1555 C C . LEU A 1 195 ? 6.344 11.938 -6.648 1.00 91.06 195 LEU A C 1
ATOM 1557 O O . LEU A 1 195 ? 5.725 11.892 -5.585 1.00 91.06 195 LEU A O 1
ATOM 1561 N N . GLN A 1 196 ? 6.875 10.846 -7.205 1.00 92.44 196 GLN A N 1
ATOM 1562 C CA . GLN A 1 196 ? 6.762 9.519 -6.586 1.00 92.44 196 GLN A CA 1
ATOM 1563 C C . GLN A 1 196 ? 7.412 9.470 -5.199 1.00 92.44 196 GLN A C 1
ATOM 1565 O O . GLN A 1 196 ? 6.838 8.926 -4.258 1.00 92.44 196 GLN A O 1
ATOM 1570 N N . HIS A 1 197 ? 8.556 10.141 -5.034 1.00 90.69 197 HIS A N 1
ATOM 1571 C CA . HIS A 1 197 ? 9.256 10.228 -3.755 1.00 90.69 197 HIS A CA 1
ATOM 1572 C C . HIS A 1 197 ? 8.450 11.022 -2.725 1.00 90.69 197 HIS A C 1
ATOM 1574 O O . HIS A 1 197 ? 8.362 10.613 -1.569 1.00 90.69 197 HIS A O 1
ATOM 1580 N N . VAL A 1 198 ? 7.803 12.114 -3.143 1.00 92.12 198 VAL A N 1
ATOM 1581 C CA . VAL A 1 198 ? 6.892 12.881 -2.279 1.00 92.12 198 VAL A CA 1
ATOM 1582 C C . VAL A 1 198 ? 5.718 12.016 -1.816 1.00 92.12 198 VAL A C 1
ATOM 1584 O O . VAL A 1 198 ? 5.356 12.057 -0.642 1.00 92.12 198 VAL A O 1
ATOM 1587 N N . LEU A 1 199 ? 5.137 11.208 -2.704 1.00 95.31 199 LEU A N 1
ATOM 1588 C CA . LEU A 1 199 ? 4.014 10.328 -2.369 1.00 95.31 199 LEU A CA 1
ATOM 1589 C C . LEU A 1 199 ? 4.419 9.150 -1.467 1.00 95.31 199 LEU A C 1
ATOM 1591 O O . LEU A 1 199 ? 3.661 8.794 -0.560 1.00 95.31 199 LEU A O 1
ATOM 1595 N N . TRP A 1 200 ? 5.617 8.586 -1.638 1.00 94.56 200 TRP A N 1
ATOM 1596 C CA . TRP A 1 200 ? 6.164 7.613 -0.687 1.00 94.56 200 TRP A CA 1
ATOM 1597 C C . TRP A 1 200 ? 6.392 8.241 0.694 1.00 94.56 200 TRP A C 1
ATOM 1599 O O . TRP A 1 200 ? 5.937 7.687 1.690 1.00 94.56 200 TRP A O 1
ATOM 1609 N N . VAL A 1 201 ? 6.969 9.444 0.776 1.00 93.19 201 VAL A N 1
ATOM 1610 C CA . VAL A 1 201 ? 7.094 10.161 2.061 1.00 93.19 201 VAL A CA 1
ATOM 1611 C C . VAL A 1 201 ? 5.718 10.445 2.672 1.00 93.19 201 VAL A C 1
ATOM 1613 O O . VAL A 1 201 ? 5.521 10.295 3.877 1.00 93.19 201 VAL A O 1
ATOM 1616 N N . LEU A 1 202 ? 4.730 10.810 1.853 1.00 95.56 202 LEU A N 1
ATOM 1617 C CA . LEU A 1 202 ? 3.363 11.044 2.311 1.00 95.56 202 LEU A CA 1
ATOM 1618 C C . LEU A 1 202 ? 2.715 9.768 2.883 1.00 95.56 202 LEU A C 1
ATOM 1620 O O . LEU A 1 202 ? 1.987 9.844 3.877 1.00 95.56 202 LEU A O 1
ATOM 1624 N N . THR A 1 203 ? 3.027 8.602 2.309 1.00 96.88 203 THR A N 1
ATOM 1625 C CA . THR A 1 203 ? 2.632 7.285 2.838 1.00 96.88 203 THR A CA 1
ATOM 1626 C C . THR A 1 203 ? 3.126 7.120 4.276 1.00 96.88 203 THR A C 1
ATOM 1628 O O . THR A 1 203 ? 2.341 6.805 5.177 1.00 96.88 203 THR A O 1
ATOM 1631 N N . ASP A 1 204 ? 4.410 7.397 4.506 1.00 95.75 204 ASP A N 1
ATOM 1632 C CA . ASP A 1 204 ? 5.032 7.289 5.825 1.00 95.75 204 ASP A CA 1
ATOM 1633 C C . ASP A 1 204 ? 4.467 8.317 6.808 1.00 95.75 204 ASP A C 1
ATOM 1635 O O . ASP A 1 204 ? 4.216 7.994 7.968 1.00 95.75 204 ASP A O 1
ATOM 1639 N N . VAL A 1 205 ? 4.176 9.541 6.358 1.00 96.75 205 VAL A N 1
ATOM 1640 C CA . VAL A 1 205 ? 3.543 10.571 7.195 1.00 96.75 205 VAL A CA 1
ATOM 1641 C C . VAL A 1 205 ? 2.162 10.120 7.673 1.00 96.75 205 VAL A C 1
ATOM 1643 O O . VAL A 1 205 ? 1.877 10.187 8.871 1.00 96.75 205 VAL A O 1
ATOM 1646 N N . PHE A 1 206 ? 1.298 9.624 6.782 1.00 98.06 206 PHE A N 1
ATOM 1647 C CA . PHE A 1 206 ? -0.020 9.130 7.192 1.00 98.06 206 PHE A CA 1
ATOM 1648 C C . PHE A 1 206 ? 0.087 7.958 8.166 1.00 98.06 206 PHE A C 1
ATOM 1650 O O . PHE A 1 206 ? -0.676 7.875 9.133 1.00 98.06 206 PHE A O 1
ATOM 1657 N N . LEU A 1 207 ? 1.058 7.077 7.951 1.00 97.44 207 LEU A N 1
ATOM 1658 C CA . LEU A 1 207 ? 1.295 5.950 8.831 1.00 97.44 207 LEU A CA 1
ATOM 1659 C C . LEU A 1 207 ? 1.873 6.357 10.187 1.00 97.44 207 LEU A C 1
ATOM 1661 O O . LEU A 1 207 ? 1.478 5.796 11.208 1.00 97.44 207 LEU A O 1
ATOM 1665 N N . LEU A 1 208 ? 2.742 7.364 10.231 1.00 97.56 208 LEU A N 1
ATOM 1666 C CA . LEU A 1 208 ? 3.210 7.956 11.476 1.00 97.56 208 LEU A CA 1
ATOM 1667 C C . LEU A 1 208 ? 2.031 8.541 12.260 1.00 97.56 208 LEU A C 1
ATOM 1669 O O . LEU A 1 208 ? 1.917 8.301 13.461 1.00 97.56 208 LEU A O 1
ATOM 1673 N N . VAL A 1 209 ? 1.110 9.243 11.592 1.00 97.44 209 VAL A N 1
ATOM 1674 C CA . VAL A 1 209 ? -0.111 9.764 12.231 1.00 97.44 209 VAL A CA 1
ATOM 1675 C C . VAL A 1 209 ? -0.973 8.627 12.791 1.00 97.44 209 VAL A C 1
ATOM 1677 O O . VAL A 1 209 ? -1.504 8.754 13.894 1.00 97.44 209 VAL A O 1
ATOM 1680 N N . ILE A 1 210 ? -1.082 7.494 12.088 1.00 96.25 210 ILE A N 1
ATOM 1681 C CA . ILE A 1 210 ? -1.737 6.280 12.609 1.00 96.25 210 ILE A CA 1
ATOM 1682 C C . ILE A 1 210 ? -0.999 5.749 13.848 1.00 96.25 210 ILE A C 1
ATOM 1684 O O . ILE A 1 210 ? -1.626 5.442 14.864 1.00 96.25 210 ILE A O 1
ATOM 1688 N N . ALA A 1 211 ? 0.327 5.645 13.782 1.00 96.06 211 ALA A N 1
ATOM 1689 C CA . ALA A 1 211 ? 1.155 5.083 14.842 1.00 96.06 211 ALA A CA 1
ATOM 1690 C C . ALA A 1 211 ? 1.212 5.974 16.098 1.00 96.06 211 ALA A C 1
ATOM 1692 O O . ALA A 1 211 ? 1.368 5.459 17.205 1.00 96.06 211 ALA A O 1
ATOM 1693 N N . LEU A 1 212 ? 1.031 7.290 15.953 1.00 96.19 212 LEU A N 1
ATOM 1694 C CA . LEU A 1 212 ? 0.928 8.259 17.051 1.00 96.19 212 LEU A CA 1
ATOM 1695 C C . LEU A 1 212 ? -0.506 8.462 17.559 1.00 96.19 212 LEU A C 1
ATOM 1697 O O . LEU A 1 212 ? -0.694 8.988 18.655 1.00 96.19 212 LEU A O 1
ATOM 1701 N N . GLY A 1 213 ? -1.517 8.074 16.778 1.00 92.75 213 GLY A N 1
ATOM 1702 C CA . GLY A 1 213 ? -2.926 8.279 17.107 1.00 92.75 213 GLY A CA 1
ATOM 1703 C C . GLY A 1 213 ? -3.342 7.656 18.445 1.00 92.75 213 GLY A C 1
ATOM 1704 O O . GLY A 1 213 ? -2.724 6.707 18.932 1.00 92.75 213 GLY A O 1
ATOM 1705 N N . ALA A 1 214 ? -4.419 8.179 19.038 1.00 85.31 214 ALA A N 1
ATOM 1706 C CA . ALA A 1 214 ? -4.974 7.687 20.303 1.00 85.31 214 ALA A CA 1
ATOM 1707 C C . ALA A 1 214 ? -5.359 6.202 20.234 1.00 85.31 214 ALA A C 1
ATOM 1709 O O . ALA A 1 214 ? -5.725 5.708 19.173 1.00 85.31 214 ALA A O 1
ATOM 1710 N N . ASP A 1 215 ? -5.300 5.474 21.344 1.00 85.88 215 ASP A N 1
ATOM 1711 C CA . ASP A 1 215 ? -5.605 4.043 21.325 1.00 85.88 215 ASP A CA 1
ATOM 1712 C C . ASP A 1 215 ? -7.008 3.748 20.768 1.00 85.88 215 ASP A C 1
ATOM 1714 O O . ASP A 1 215 ? -7.942 4.537 20.924 1.00 85.88 215 ASP A O 1
ATOM 1718 N N . LEU A 1 216 ? -7.135 2.633 20.044 1.00 79.81 216 LEU A N 1
ATOM 1719 C CA . LEU A 1 216 ? -8.416 2.240 19.471 1.00 79.81 216 LEU A CA 1
ATOM 1720 C C . LEU A 1 216 ? -9.385 1.920 20.615 1.00 79.81 216 LEU A C 1
ATOM 1722 O O . LEU A 1 216 ? -8.997 1.193 21.534 1.00 79.81 216 LEU A O 1
ATOM 1726 N N . PRO A 1 217 ? -10.623 2.439 20.585 1.00 69.00 217 PRO A N 1
ATOM 1727 C CA . PRO A 1 217 ? -11.576 2.156 21.641 1.00 69.00 217 PRO A CA 1
ATOM 1728 C C . PRO A 1 217 ? -12.000 0.700 21.616 1.00 69.00 217 PRO A C 1
ATOM 1730 O O . PRO A 1 217 ? -11.891 -0.002 20.600 1.00 69.00 217 PRO A O 1
ATOM 1733 N N . ARG A 1 218 ? -12.485 0.266 22.775 1.00 69.19 218 ARG A N 1
ATOM 1734 C CA . ARG A 1 218 ? -12.748 -1.135 23.032 1.00 69.19 218 ARG A CA 1
ATOM 1735 C C . ARG A 1 218 ? -13.873 -1.654 22.146 1.00 69.19 218 ARG A C 1
ATOM 1737 O O . ARG A 1 218 ? -14.896 -0.987 21.990 1.00 69.19 218 ARG A O 1
ATOM 1744 N N . GLN A 1 219 ? -13.730 -2.854 21.575 1.00 64.62 219 GLN A N 1
ATOM 1745 C CA . GLN A 1 219 ? -14.744 -3.401 20.654 1.00 64.62 219 GLN A CA 1
ATOM 1746 C C . GLN A 1 219 ? -16.128 -3.518 21.319 1.00 64.62 219 GLN A C 1
ATOM 1748 O O . GLN A 1 219 ? -17.146 -3.285 20.662 1.00 64.62 219 GLN A O 1
ATOM 1753 N N . ASN A 1 220 ? -16.173 -3.789 22.626 1.00 59.12 220 ASN A N 1
ATOM 1754 C CA . ASN A 1 220 ? -17.420 -3.951 23.378 1.00 59.12 220 ASN A CA 1
ATOM 1755 C C . ASN A 1 220 ? -18.219 -2.647 23.540 1.00 59.12 220 ASN A C 1
ATOM 1757 O O . ASN A 1 220 ? -19.445 -2.694 23.571 1.00 59.12 220 ASN A O 1
ATOM 1761 N N . GLU A 1 221 ? -17.567 -1.481 23.562 1.00 61.12 221 GLU A N 1
ATOM 1762 C CA . GLU A 1 221 ? -18.260 -0.188 23.704 1.00 61.12 221 GLU A CA 1
ATOM 1763 C C . GLU A 1 221 ? -19.066 0.177 22.449 1.00 61.12 221 GLU A C 1
ATOM 1765 O O . GLU A 1 221 ? -20.075 0.875 22.525 1.00 61.12 221 GLU A O 1
ATOM 1770 N N . SER A 1 222 ? -18.653 -0.332 21.284 1.00 58.19 222 SER A N 1
ATOM 1771 C CA . SER A 1 222 ? -19.323 -0.061 20.008 1.00 58.19 222 SER A CA 1
ATOM 1772 C C . SER A 1 222 ? -20.570 -0.913 19.759 1.00 58.19 222 SER A C 1
ATOM 1774 O O . SER A 1 222 ? -21.438 -0.493 19.000 1.00 58.19 222 SER A O 1
ATOM 1776 N N . ARG A 1 223 ? -20.684 -2.088 20.400 1.00 61.59 223 ARG A N 1
ATOM 1777 C CA . ARG A 1 223 ? -21.902 -2.912 20.321 1.00 61.59 223 ARG A CA 1
ATOM 1778 C C . ARG A 1 223 ? -23.030 -2.328 21.162 1.00 61.59 223 ARG A C 1
ATOM 1780 O O . ARG A 1 223 ? -24.132 -2.210 20.651 1.00 61.59 223 ARG A O 1
ATOM 1787 N N . MET A 1 224 ? -22.726 -1.874 22.379 1.00 59.06 224 MET A N 1
ATOM 1788 C CA . MET A 1 224 ? -23.740 -1.315 23.282 1.00 59.06 224 MET A CA 1
ATOM 1789 C C . MET A 1 224 ? -24.403 -0.047 22.718 1.00 59.06 224 MET A C 1
ATOM 1791 O O . MET A 1 224 ? -25.603 0.115 22.862 1.00 59.06 224 MET A O 1
ATOM 1795 N N . ARG A 1 225 ? -23.671 0.806 21.983 1.00 61.88 225 ARG A N 1
ATOM 1796 C CA . ARG A 1 225 ? -24.254 2.008 21.344 1.00 61.88 225 ARG A CA 1
ATOM 1797 C C . ARG A 1 225 ? -25.199 1.744 20.170 1.00 61.88 225 ARG A C 1
ATOM 1799 O O . ARG A 1 225 ? -25.883 2.669 19.760 1.00 61.88 225 ARG A O 1
ATOM 1806 N N . ASN A 1 226 ? -25.169 0.555 19.572 1.00 59.06 226 ASN A N 1
ATOM 1807 C CA . ASN A 1 226 ? -26.029 0.230 18.429 1.00 59.06 226 ASN A CA 1
ATOM 1808 C C . ASN A 1 226 ? -27.294 -0.535 18.848 1.00 59.06 226 ASN A C 1
ATOM 1810 O O . ASN A 1 226 ? -28.112 -0.856 17.989 1.00 59.06 226 ASN A O 1
ATOM 1814 N N . GLU A 1 227 ? -27.418 -0.873 20.133 1.00 67.25 227 GLU A N 1
ATOM 1815 C CA . GLU A 1 227 ? -28.578 -1.562 20.710 1.00 67.25 227 GLU A CA 1
ATOM 1816 C C . GLU A 1 227 ? -29.497 -0.603 21.497 1.00 67.25 227 GLU A C 1
ATOM 1818 O O . GLU A 1 227 ? -30.556 -1.029 21.955 1.00 67.25 227 GLU A O 1
ATOM 1823 N N . GLU A 1 228 ? -29.118 0.676 21.608 1.00 61.75 228 GLU A N 1
ATOM 1824 C CA . GLU A 1 228 ? -29.917 1.792 22.150 1.00 61.75 228 GLU A CA 1
ATOM 1825 C C . GLU A 1 228 ? -30.540 2.627 21.021 1.00 61.75 228 GLU A C 1
ATOM 1827 O O . GLU A 1 228 ? -31.721 3.019 21.167 1.00 61.75 228 GLU A O 1
#

Secondary structure (DSSP, 8-state):
--HHHHHHHHHHHHHHHHHHHHHHHHHHH-STTHHHHHHHHHHHHHHHHHHHHHHHHHHHHSSPPPTT-TTHHHHHHHHHHHHHHHHHSSSPPPTTHHHHHHHHHHHHHHHHIIIIIHHHHHHH---HHHHHHHHHHHHHHHHHHHHHHHHHHHTTTSTTHHHHHHHHHHHHHHHHHHHHHHHHHHSTTS--TTHHHHHHHHHHHHHHHHHHSPPPPPHHHHHHTT--